Protein AF-A0A7S1P300-F1 (afdb_monomer_lite)

Secondary structure (DSSP, 8-state):
-----------------BTTB-------S-SS-HHHHHHTT---S-----------HHHHHHHHHHHHHHHHT-HHHHHHHHHHS-HHHHHHHHHHHTT--SSHHHHHHHHHHHH----THHHHHHHHHHHHHHHHTGGGHHHHGGGGGGS-HHHHHHHHHHHHHHHHTS-TTSHHHHHHHHHHHHHHHHHHHHHHHHHHHHHHHHHHHHHHHHHHHHT-----------------------

Structure (mmCIF, N/CA/C/O backbone):
data_AF-A0A7S1P300-F1
#
_entry.id   AF-A0A7S1P300-F1
#
loop_
_atom_site.group_PDB
_atom_site.id
_atom_site.type_symbol
_atom_site.label_atom_id
_atom_site.label_alt_id
_atom_site.label_comp_id
_atom_site.label_asym_id
_atom_site.label_entity_id
_atom_site.label_seq_id
_atom_site.pdbx_PDB_ins_code
_atom_site.Cartn_x
_atom_site.Cartn_y
_atom_site.Cartn_z
_atom_site.occupancy
_atom_site.B_iso_or_equiv
_atom_site.auth_seq_id
_atom_site.auth_comp_id
_atom_site.auth_asym_id
_atom_site.auth_atom_id
_atom_site.pdbx_PDB_model_num
ATOM 1 N N . MET A 1 1 ? 47.968 4.423 -39.869 1.00 36.69 1 MET A N 1
ATOM 2 C CA . MET A 1 1 ? 47.463 3.353 -38.988 1.00 36.69 1 MET A CA 1
ATOM 3 C C . MET A 1 1 ? 46.150 3.850 -38.415 1.00 36.69 1 MET A C 1
ATOM 5 O O . MET A 1 1 ? 46.175 4.729 -37.569 1.00 36.69 1 MET A O 1
ATOM 9 N N . GLY A 1 2 ? 45.030 3.427 -39.000 1.00 36.78 2 GLY A N 1
ATOM 10 C CA . GLY A 1 2 ? 43.687 3.775 -38.539 1.00 36.78 2 GLY A CA 1
ATOM 11 C C . GLY A 1 2 ? 43.058 2.515 -37.972 1.00 36.78 2 GLY A C 1
ATOM 12 O O . GLY A 1 2 ? 42.772 1.595 -38.733 1.00 36.78 2 GLY A O 1
ATOM 13 N N . ASP A 1 3 ? 42.939 2.460 -36.651 1.00 37.53 3 ASP A N 1
ATOM 14 C CA . ASP A 1 3 ? 42.308 1.359 -35.934 1.00 37.53 3 ASP A CA 1
ATOM 15 C C . ASP A 1 3 ? 40.792 1.586 -35.973 1.00 37.53 3 ASP A C 1
ATOM 17 O O . ASP A 1 3 ? 40.237 2.430 -35.266 1.00 37.53 3 ASP A O 1
ATOM 21 N N . GLY A 1 4 ? 40.141 0.929 -36.932 1.00 38.69 4 GLY A N 1
ATOM 22 C CA . GLY A 1 4 ? 38.696 0.945 -37.093 1.00 38.69 4 GLY A CA 1
ATOM 23 C C . GLY A 1 4 ? 38.069 0.087 -36.008 1.00 38.69 4 GLY A C 1
ATOM 24 O O . GLY A 1 4 ? 37.940 -1.122 -36.179 1.00 38.69 4 GLY A O 1
ATOM 25 N N . GLY A 1 5 ? 37.681 0.720 -34.900 1.00 38.56 5 GLY A N 1
ATOM 26 C CA . GLY A 1 5 ? 36.902 0.093 -33.840 1.00 38.56 5 GLY A CA 1
ATOM 27 C C . GLY A 1 5 ? 35.615 -0.504 -34.405 1.00 38.56 5 GLY A C 1
ATOM 28 O O . GLY A 1 5 ? 34.641 0.209 -34.651 1.00 38.56 5 GLY A O 1
ATOM 29 N N . SER A 1 6 ? 35.633 -1.819 -34.618 1.00 41.56 6 SER A N 1
ATOM 30 C CA . SER A 1 6 ? 34.467 -2.638 -34.926 1.00 41.56 6 SER A CA 1
ATOM 31 C C . SER A 1 6 ? 33.463 -2.493 -33.787 1.00 41.56 6 SER A C 1
ATOM 33 O O . SER A 1 6 ? 33.574 -3.133 -32.742 1.00 41.56 6 SER A O 1
ATOM 35 N N . THR A 1 7 ? 32.485 -1.616 -33.983 1.00 46.19 7 THR A N 1
ATOM 36 C CA . THR A 1 7 ? 31.287 -1.534 -33.156 1.00 46.19 7 THR A CA 1
ATOM 37 C C . THR A 1 7 ? 30.487 -2.801 -33.429 1.00 46.19 7 THR A C 1
ATOM 39 O O . THR A 1 7 ? 29.740 -2.880 -34.400 1.00 46.19 7 THR A O 1
ATOM 42 N N . SER A 1 8 ? 30.703 -3.829 -32.602 1.00 48.16 8 SER A N 1
ATOM 43 C CA . SER A 1 8 ? 29.923 -5.067 -32.640 1.00 48.16 8 SER A CA 1
ATOM 44 C C . SER A 1 8 ? 28.440 -4.715 -32.630 1.00 48.16 8 SER A C 1
ATOM 46 O O . SER A 1 8 ? 28.010 -3.916 -31.787 1.00 48.16 8 SER A O 1
ATOM 48 N N . ALA A 1 9 ? 27.666 -5.296 -33.542 1.00 46.88 9 ALA A N 1
ATOM 49 C CA . ALA A 1 9 ? 26.233 -5.069 -33.620 1.00 46.88 9 ALA A CA 1
ATOM 50 C C . ALA A 1 9 ? 25.579 -5.437 -32.276 1.00 46.88 9 ALA A C 1
ATOM 52 O O . ALA A 1 9 ? 25.459 -6.607 -31.916 1.00 46.88 9 ALA A O 1
ATOM 53 N N . SER A 1 10 ? 25.185 -4.421 -31.510 1.00 42.97 10 SER A N 1
ATOM 54 C CA . SER A 1 10 ? 24.501 -4.582 -30.231 1.00 42.97 10 SER A CA 1
ATOM 55 C C . SER A 1 10 ? 23.030 -4.266 -30.426 1.00 42.97 10 SER A C 1
ATOM 57 O O . SER A 1 10 ? 22.654 -3.166 -30.829 1.00 42.97 10 SER A O 1
ATOM 59 N N . VAL A 1 11 ? 22.187 -5.250 -30.145 1.00 45.06 11 VAL A N 1
ATOM 60 C CA . VAL A 1 11 ? 20.746 -5.055 -30.083 1.00 45.06 11 VAL A CA 1
ATOM 61 C C . VAL A 1 11 ? 20.431 -4.452 -28.716 1.00 45.06 11 VAL A C 1
ATOM 63 O O . VAL A 1 11 ? 20.360 -5.164 -27.713 1.00 45.06 11 VAL A O 1
ATOM 66 N N . ALA A 1 12 ? 20.262 -3.129 -28.667 1.00 41.88 12 ALA A N 1
ATOM 67 C CA . ALA A 1 12 ? 19.680 -2.465 -27.507 1.00 41.88 12 ALA A CA 1
ATOM 68 C C . ALA A 1 12 ? 18.250 -2.995 -27.297 1.00 41.88 12 ALA A C 1
ATOM 70 O O . ALA A 1 12 ? 17.519 -3.205 -28.264 1.00 41.88 12 ALA A O 1
ATOM 71 N N . GLY A 1 13 ? 17.896 -3.277 -26.040 1.00 47.97 13 GLY A N 1
ATOM 72 C CA . GLY A 1 13 ? 16.711 -4.049 -25.662 1.00 47.97 13 GLY A CA 1
ATOM 73 C C . GLY A 1 13 ? 15.423 -3.654 -26.391 1.00 47.97 13 GLY A C 1
ATOM 74 O O . GLY A 1 13 ? 15.130 -2.480 -26.600 1.00 47.97 13 GLY A O 1
ATOM 75 N N . PHE A 1 14 ? 14.625 -4.657 -26.755 1.00 43.25 14 PHE A N 1
ATOM 76 C CA . PHE A 1 14 ? 13.304 -4.438 -27.331 1.00 43.25 14 PHE A CA 1
ATOM 77 C C . PHE A 1 14 ? 12.249 -4.350 -26.230 1.00 43.25 14 PHE A C 1
ATOM 79 O O . PHE A 1 14 ? 12.185 -5.205 -25.345 1.00 43.25 14 PHE A O 1
ATOM 86 N N . HIS A 1 15 ? 11.376 -3.351 -26.325 1.00 39.81 15 HIS A N 1
ATOM 87 C CA . HIS A 1 15 ? 10.204 -3.219 -25.469 1.00 39.81 15 HIS A CA 1
ATOM 88 C C . HIS A 1 15 ? 8.948 -3.503 -26.290 1.00 39.81 15 HIS A C 1
ATOM 90 O O . HIS A 1 15 ? 8.752 -2.932 -27.361 1.00 39.81 15 HIS A O 1
ATOM 96 N N . VAL A 1 16 ? 8.084 -4.384 -25.788 1.00 39.91 16 VAL A N 1
ATOM 97 C CA . VAL A 1 16 ? 6.737 -4.567 -26.334 1.00 39.91 16 VAL A CA 1
ATOM 98 C C . VAL A 1 16 ? 5.805 -3.684 -25.517 1.00 39.91 16 VAL A C 1
ATOM 100 O O . VAL A 1 16 ? 5.636 -3.902 -24.320 1.00 39.91 16 VAL A O 1
ATOM 103 N N . VAL A 1 17 ? 5.215 -2.674 -26.154 1.00 35.53 17 VAL A N 1
ATOM 104 C CA . VAL A 1 17 ? 4.192 -1.835 -25.521 1.00 35.53 17 VAL A CA 1
ATOM 105 C C . VAL A 1 17 ? 2.862 -2.569 -25.630 1.00 35.53 17 VAL A C 1
ATOM 107 O O . VAL A 1 17 ? 2.318 -2.718 -26.722 1.00 35.53 17 VAL A O 1
ATOM 110 N N . LEU A 1 18 ? 2.336 -3.038 -24.500 1.00 32.69 18 LEU A N 1
ATOM 111 C CA . LEU A 1 18 ? 0.999 -3.620 -24.420 1.00 32.69 18 LEU A CA 1
ATOM 112 C C . LEU A 1 18 ? 0.164 -2.789 -23.439 1.00 32.69 18 LEU A C 1
ATOM 114 O O . LEU A 1 18 ? 0.601 -2.534 -22.322 1.00 32.69 18 LEU A O 1
ATOM 118 N N . LEU A 1 19 ? -1.044 -2.384 -23.848 1.00 31.75 19 LEU A N 1
ATOM 119 C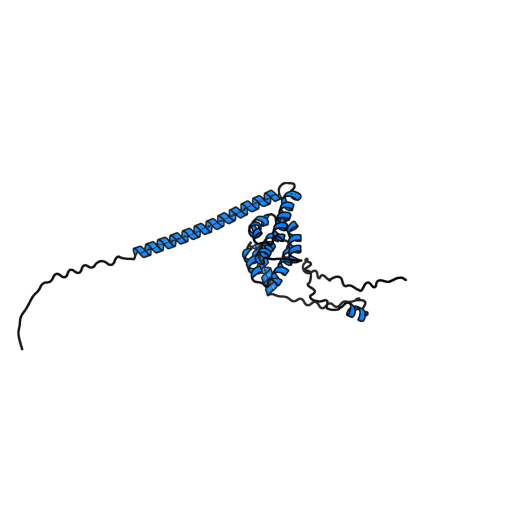 CA . LEU A 1 19 ? -2.021 -1.683 -22.995 1.00 31.75 19 LEU A CA 1
ATOM 120 C C . LEU A 1 19 ? -1.503 -0.374 -22.361 1.00 31.75 19 LEU A C 1
ATOM 122 O O . LEU A 1 19 ? -1.715 -0.120 -21.178 1.00 31.75 19 LEU A O 1
ATOM 126 N N . SER A 1 20 ? -0.834 0.468 -23.155 1.00 32.97 20 SER A N 1
ATOM 127 C CA . SER A 1 20 ? -0.395 1.821 -22.757 1.00 32.97 20 SER A CA 1
ATOM 128 C C . SER A 1 20 ? 0.612 1.888 -21.597 1.00 32.97 20 SER A C 1
ATOM 130 O O . SER A 1 20 ? 0.908 2.978 -21.111 1.00 32.97 20 SER A O 1
ATOM 132 N N . GLY A 1 21 ? 1.169 0.750 -21.173 1.00 37.69 21 GLY A N 1
ATOM 133 C CA . GLY A 1 21 ? 2.256 0.660 -20.204 1.00 37.69 21 GLY A CA 1
ATOM 134 C C . GLY A 1 21 ? 3.452 -0.067 -20.808 1.00 37.69 21 GLY A C 1
ATOM 135 O O . GLY A 1 21 ? 3.314 -1.145 -21.386 1.00 37.69 21 GLY A O 1
ATOM 136 N N . ALA A 1 22 ? 4.645 0.510 -20.666 1.00 40.50 22 ALA A N 1
ATOM 137 C CA . ALA A 1 22 ? 5.887 -0.192 -20.953 1.00 40.50 22 ALA A CA 1
ATOM 138 C C . ALA A 1 22 ? 6.179 -1.161 -19.797 1.00 40.50 22 ALA A C 1
ATOM 140 O O . ALA A 1 22 ? 6.991 -0.881 -18.920 1.00 40.50 22 ALA A O 1
ATOM 141 N N . LEU A 1 23 ? 5.497 -2.307 -19.766 1.00 44.28 23 LEU A N 1
ATOM 142 C CA . LEU A 1 23 ? 5.977 -3.426 -18.964 1.00 44.28 23 LEU A CA 1
ATOM 143 C C . LEU A 1 23 ? 7.258 -3.909 -19.636 1.00 44.28 23 LEU A C 1
ATOM 145 O O . LEU A 1 23 ? 7.212 -4.489 -20.720 1.00 44.28 23 LEU A O 1
ATOM 149 N N . GLY A 1 24 ? 8.404 -3.615 -19.017 1.00 44.16 24 GLY A N 1
ATOM 150 C CA . GLY A 1 24 ? 9.683 -4.179 -19.419 1.00 44.16 24 GLY A CA 1
ATOM 151 C C . GLY A 1 24 ? 9.527 -5.690 -19.494 1.00 44.16 24 GLY A C 1
ATOM 152 O O . GLY A 1 24 ? 9.420 -6.364 -18.471 1.00 44.16 24 GLY A O 1
ATOM 153 N N . GLY A 1 25 ? 9.432 -6.224 -20.711 1.00 41.12 25 GLY A N 1
ATOM 154 C CA . GLY A 1 25 ? 9.438 -7.657 -20.906 1.00 41.12 25 GLY A CA 1
ATOM 155 C C . GLY A 1 25 ? 10.747 -8.164 -20.325 1.00 41.12 25 GLY A C 1
ATOM 156 O O . GLY A 1 25 ? 11.815 -7.783 -20.799 1.00 41.12 25 GLY A O 1
ATOM 157 N N . HIS A 1 26 ? 10.682 -9.006 -19.295 1.00 43.81 26 HIS A N 1
ATOM 158 C CA . HIS A 1 26 ? 11.821 -9.844 -18.962 1.00 43.81 26 HIS A CA 1
ATOM 159 C C . HIS A 1 26 ? 12.041 -10.758 -20.168 1.00 43.81 26 HIS A C 1
ATOM 161 O O . HIS A 1 26 ? 11.403 -11.801 -20.311 1.00 43.81 26 HIS A O 1
ATOM 167 N N . ILE A 1 27 ? 12.916 -10.334 -21.080 1.00 44.69 27 ILE A N 1
ATOM 168 C CA . ILE A 1 27 ? 13.487 -11.206 -22.095 1.00 44.69 27 ILE A CA 1
ATOM 169 C C . ILE A 1 27 ? 14.325 -12.208 -21.304 1.00 44.69 27 ILE A C 1
ATOM 171 O O . ILE A 1 27 ? 15.465 -11.939 -20.940 1.00 44.69 27 ILE A O 1
ATOM 175 N N . CYS A 1 28 ? 13.732 -13.352 -20.963 1.00 40.00 28 CYS A N 1
ATOM 176 C CA . CYS A 1 28 ? 14.389 -14.351 -20.119 1.00 40.00 28 CYS A CA 1
ATOM 177 C C . CYS A 1 28 ? 15.586 -15.036 -20.793 1.00 40.00 28 CYS A C 1
ATOM 179 O O . CYS A 1 28 ? 16.222 -15.865 -20.152 1.00 40.00 28 CYS A O 1
ATOM 181 N N . LYS A 1 29 ? 15.903 -14.713 -22.051 1.00 49.75 29 LYS A N 1
ATOM 182 C CA . LYS A 1 29 ? 17.188 -14.983 -22.710 1.00 49.75 29 LYS A CA 1
ATOM 183 C C . LYS A 1 29 ? 17.168 -14.390 -24.121 1.00 49.75 29 LYS A C 1
ATOM 185 O O . LYS A 1 29 ? 16.139 -14.516 -24.787 1.00 49.75 29 LYS A O 1
ATOM 190 N N . PRO A 1 30 ? 18.266 -13.789 -24.607 1.00 54.28 30 PRO A N 1
ATOM 191 C CA . PRO A 1 30 ? 18.411 -13.538 -26.034 1.00 54.28 30 PRO A CA 1
ATOM 192 C C . PRO A 1 30 ? 18.345 -14.882 -26.768 1.00 54.28 30 PRO A C 1
ATOM 194 O O . PRO A 1 30 ? 19.119 -15.795 -26.483 1.00 54.28 30 PRO A O 1
ATOM 197 N N . SER A 1 31 ? 17.382 -15.024 -27.678 1.00 58.00 31 SER A N 1
ATOM 198 C CA . SER A 1 31 ? 17.166 -16.264 -28.433 1.00 58.00 31 SER A CA 1
ATOM 199 C C . SER A 1 31 ? 18.294 -16.554 -29.431 1.00 58.00 31 SER A C 1
ATOM 201 O O . SER A 1 31 ? 18.411 -17.681 -29.901 1.00 58.00 31 SER A O 1
ATOM 203 N N . ILE A 1 32 ? 19.100 -15.541 -29.767 1.00 60.25 32 ILE A N 1
ATOM 204 C CA . ILE A 1 32 ? 20.213 -15.586 -30.722 1.00 60.25 32 ILE A CA 1
ATOM 205 C C . ILE A 1 32 ? 21.368 -14.751 -30.149 1.00 60.25 32 ILE A C 1
ATOM 207 O O . ILE A 1 32 ? 21.147 -13.636 -29.674 1.00 60.25 32 ILE A O 1
ATOM 211 N N . SER A 1 33 ? 22.588 -15.295 -30.161 1.00 67.12 33 SER A N 1
ATOM 212 C CA . SER A 1 33 ? 23.805 -14.569 -29.773 1.00 67.12 33 SER A CA 1
ATOM 213 C C . SER A 1 33 ? 24.281 -13.655 -30.907 1.00 67.12 33 SER A C 1
ATOM 215 O O . SER A 1 33 ? 24.019 -13.930 -32.075 1.00 67.12 33 SER A O 1
ATOM 217 N N . ALA A 1 34 ? 25.018 -12.587 -30.579 1.00 65.06 34 ALA A N 1
ATOM 218 C CA . ALA A 1 34 ? 25.599 -11.691 -31.587 1.00 65.06 34 ALA A CA 1
ATOM 219 C C . ALA A 1 34 ? 26.483 -12.452 -32.596 1.00 65.06 34 ALA A C 1
ATOM 221 O O . ALA A 1 34 ? 26.365 -12.230 -33.795 1.00 65.06 34 ALA A O 1
ATOM 222 N N . ALA A 1 35 ? 27.260 -13.434 -32.122 1.00 68.56 35 ALA A N 1
ATOM 223 C CA . ALA A 1 35 ? 28.084 -14.296 -32.970 1.00 68.56 35 ALA A CA 1
ATOM 224 C C . ALA A 1 35 ? 27.253 -15.122 -33.969 1.00 68.56 35 ALA A C 1
ATOM 226 O O . ALA A 1 35 ? 27.593 -15.179 -35.143 1.00 68.56 35 ALA A O 1
ATOM 227 N N . ALA A 1 36 ? 26.123 -15.696 -33.537 1.00 68.88 36 ALA A N 1
ATOM 228 C CA . ALA A 1 36 ? 25.229 -16.438 -34.430 1.00 68.88 36 ALA A CA 1
ATOM 229 C C . ALA A 1 36 ? 24.527 -15.529 -35.458 1.00 68.88 36 ALA A C 1
ATOM 231 O O . ALA A 1 36 ? 24.114 -15.992 -36.519 1.00 68.88 36 ALA A O 1
ATOM 232 N N . LEU A 1 37 ? 24.382 -14.236 -35.149 1.00 66.19 37 LEU A N 1
ATOM 233 C CA . LEU A 1 37 ? 23.831 -13.234 -36.059 1.00 66.19 37 LEU A CA 1
ATOM 234 C C . LEU A 1 37 ? 24.866 -12.792 -37.111 1.00 66.19 37 LEU A C 1
ATOM 236 O O . LEU A 1 37 ? 24.523 -12.648 -38.284 1.00 66.19 37 LEU A O 1
ATOM 240 N N . GLU A 1 38 ? 26.122 -12.607 -36.694 1.00 70.00 38 GLU A N 1
ATOM 241 C CA . GLU A 1 38 ? 27.251 -12.271 -37.571 1.00 70.00 38 GLU A CA 1
ATOM 242 C C . GLU A 1 38 ? 27.587 -13.421 -38.528 1.00 70.00 38 GLU A C 1
ATOM 244 O O . GLU A 1 38 ? 27.738 -13.202 -39.729 1.00 70.00 38 GLU A O 1
ATOM 249 N N . GLU A 1 39 ? 27.613 -14.657 -38.025 1.00 71.44 39 GLU A N 1
ATOM 250 C CA . GLU A 1 39 ? 27.899 -15.864 -38.811 1.00 71.44 39 GLU A CA 1
ATOM 251 C C . GLU A 1 39 ? 26.809 -16.149 -39.863 1.00 71.44 39 GLU A C 1
ATOM 253 O O . GLU A 1 39 ? 27.087 -16.697 -40.929 1.00 71.44 39 GLU A O 1
ATOM 258 N N . ALA A 1 40 ? 25.572 -15.699 -39.618 1.00 68.25 40 ALA A N 1
ATOM 259 C CA . ALA A 1 40 ? 24.466 -15.809 -40.567 1.00 68.25 40 ALA A CA 1
ATOM 260 C C . ALA A 1 40 ? 24.521 -14.783 -41.719 1.00 68.25 40 ALA A C 1
ATOM 262 O O . ALA A 1 40 ? 23.702 -14.868 -42.636 1.00 68.25 40 ALA A O 1
ATOM 263 N N . GLY A 1 41 ? 25.432 -13.796 -41.680 1.00 62.69 41 GLY A N 1
ATOM 264 C CA . GLY A 1 41 ? 25.589 -12.773 -42.726 1.00 62.69 41 GLY A CA 1
ATOM 265 C C . GLY A 1 41 ? 24.320 -11.957 -43.016 1.00 62.69 41 GLY A C 1
ATOM 266 O O . GLY A 1 41 ? 24.197 -11.328 -44.070 1.00 62.69 41 GLY A O 1
ATOM 267 N N . ALA A 1 42 ? 23.337 -11.998 -42.115 1.00 58.47 42 ALA A N 1
ATOM 268 C CA . ALA A 1 42 ? 21.996 -11.514 -42.381 1.00 58.47 42 ALA A CA 1
ATOM 269 C C . ALA A 1 42 ? 21.886 -10.024 -42.035 1.00 58.47 42 ALA A C 1
ATOM 271 O O . ALA A 1 42 ? 21.775 -9.648 -40.869 1.00 58.47 42 ALA A O 1
ATOM 272 N N . CYS A 1 43 ? 21.808 -9.155 -43.048 1.00 58.25 43 CYS A N 1
ATOM 273 C CA . CYS A 1 43 ? 21.104 -7.887 -42.862 1.00 58.25 43 CYS A CA 1
ATOM 274 C C . CYS A 1 43 ? 19.664 -8.234 -42.459 1.00 58.25 43 CYS A C 1
ATOM 276 O O . CYS A 1 43 ? 18.925 -8.772 -43.284 1.00 58.25 43 CYS A O 1
ATOM 278 N N . LEU A 1 44 ? 19.271 -7.952 -41.210 1.00 59.81 44 LEU A N 1
ATOM 279 C CA . LEU A 1 44 ? 17.918 -8.160 -40.672 1.00 59.81 44 LEU A CA 1
ATOM 280 C C . LEU A 1 44 ? 16.892 -7.275 -41.415 1.00 59.81 44 LEU A C 1
ATOM 282 O O . LEU A 1 44 ? 16.371 -6.314 -40.862 1.00 59.81 44 LEU A O 1
ATOM 286 N N . LYS A 1 45 ? 16.616 -7.554 -42.694 1.00 58.25 45 LYS A N 1
ATOM 287 C CA . LYS A 1 45 ? 15.566 -6.872 -43.465 1.00 58.25 45 LYS A CA 1
ATOM 288 C C . LYS A 1 45 ? 14.173 -7.368 -43.077 1.00 58.25 45 LYS A C 1
ATOM 290 O O . LYS A 1 45 ? 13.223 -6.604 -43.179 1.00 58.25 45 LYS A O 1
ATOM 295 N N . GLU A 1 46 ? 14.061 -8.598 -42.573 1.00 52.06 46 GLU A N 1
ATOM 296 C CA . GLU A 1 46 ? 12.822 -9.147 -42.018 1.00 52.06 46 GLU A CA 1
ATOM 297 C C . GLU A 1 46 ? 13.110 -10.018 -40.792 1.00 52.06 46 GLU A C 1
ATOM 299 O O . GLU A 1 46 ? 13.762 -11.057 -40.882 1.00 52.06 46 GLU A O 1
ATOM 304 N N . VAL A 1 47 ? 12.583 -9.612 -39.635 1.00 60.72 47 VAL A N 1
ATOM 305 C CA . VAL A 1 47 ? 12.615 -10.409 -38.403 1.00 60.72 47 VAL A CA 1
ATOM 306 C C . VAL A 1 47 ? 11.241 -11.035 -38.202 1.00 60.72 47 VAL A C 1
ATOM 308 O O . VAL A 1 47 ? 10.290 -10.361 -37.811 1.00 60.72 47 VAL A O 1
ATOM 311 N N . LYS A 1 48 ? 11.117 -12.341 -38.455 1.00 55.28 48 LYS A N 1
ATOM 312 C CA . LYS A 1 48 ? 9.900 -13.094 -38.116 1.00 55.28 48 LYS A CA 1
ATOM 313 C C . LYS A 1 48 ? 9.937 -13.463 -36.636 1.00 55.28 48 LYS A C 1
ATOM 315 O O . LYS A 1 48 ? 10.521 -14.473 -36.251 1.00 55.28 48 LYS A O 1
ATOM 320 N N . MET A 1 49 ? 9.317 -12.635 -35.800 1.00 60.38 49 MET A N 1
ATOM 321 C CA . MET A 1 49 ? 9.187 -12.909 -34.370 1.00 60.38 49 MET A CA 1
ATOM 322 C C . MET A 1 49 ? 7.969 -13.799 -34.104 1.00 60.38 49 MET A C 1
ATOM 324 O O . MET A 1 49 ? 6.833 -13.421 -34.386 1.00 60.38 49 MET A O 1
ATOM 328 N N . LYS A 1 50 ? 8.192 -14.986 -33.528 1.00 56.84 50 LYS A N 1
ATOM 329 C CA . LYS A 1 50 ? 7.111 -15.824 -32.996 1.00 56.84 50 LYS A CA 1
ATOM 330 C C . LYS A 1 50 ? 6.832 -15.421 -31.550 1.00 56.84 50 LYS A C 1
ATOM 332 O O . LYS A 1 50 ? 7.516 -15.867 -30.632 1.00 56.84 50 LYS A O 1
ATOM 337 N N . THR A 1 51 ? 5.814 -14.596 -31.346 1.00 55.09 51 THR A N 1
ATOM 338 C CA . THR A 1 51 ? 5.350 -14.219 -30.005 1.00 55.09 51 THR A CA 1
ATOM 339 C C . THR A 1 51 ? 4.381 -15.271 -29.484 1.00 55.09 51 THR A C 1
ATOM 341 O O . THR A 1 51 ? 3.375 -15.558 -30.126 1.00 55.09 51 THR A O 1
ATOM 344 N N . THR A 1 52 ? 4.661 -15.837 -28.310 1.00 58.47 52 THR A N 1
ATOM 345 C CA . THR A 1 52 ? 3.691 -16.677 -27.594 1.00 58.47 52 THR A CA 1
ATOM 346 C C . THR A 1 52 ? 3.157 -15.881 -26.415 1.00 58.47 52 THR A C 1
ATOM 348 O O . THR A 1 52 ? 3.912 -15.535 -25.509 1.00 58.47 52 THR A O 1
ATOM 351 N N . ILE A 1 53 ? 1.864 -15.565 -26.440 1.00 61.47 53 ILE A N 1
ATOM 352 C CA . ILE A 1 53 ? 1.188 -14.917 -25.317 1.00 61.47 53 ILE A CA 1
ATOM 353 C C . ILE A 1 53 ? 0.718 -16.025 -24.379 1.00 61.47 53 ILE A C 1
ATOM 355 O O . ILE A 1 53 ? -0.211 -16.765 -24.692 1.00 61.47 53 ILE A O 1
ATOM 359 N N . CYS A 1 54 ? 1.381 -16.157 -23.235 1.00 62.19 54 CYS A N 1
ATOM 360 C CA . CYS A 1 54 ? 0.955 -17.078 -22.190 1.00 62.19 54 CYS A CA 1
ATOM 361 C C . CYS A 1 54 ? 0.014 -16.350 -21.227 1.00 62.19 54 CYS A C 1
ATOM 363 O O . CYS A 1 54 ? 0.437 -15.440 -20.511 1.00 62.19 54 CYS A O 1
ATOM 365 N N . THR A 1 55 ? -1.249 -16.771 -21.176 1.00 71.12 55 THR A N 1
ATOM 366 C CA . THR A 1 55 ? -2.200 -16.292 -20.167 1.00 71.12 55 THR A CA 1
ATOM 367 C C . THR A 1 55 ? -2.080 -17.145 -18.913 1.00 71.12 55 THR A C 1
ATOM 369 O O . THR A 1 55 ? -2.236 -18.362 -18.959 1.00 71.12 55 THR A O 1
ATOM 372 N N . PHE A 1 56 ? -1.834 -16.504 -17.773 1.00 79.00 56 PHE A N 1
ATOM 373 C CA . PHE A 1 56 ? -1.812 -17.166 -16.471 1.00 79.00 56 PHE A CA 1
ATOM 374 C C . PHE A 1 56 ? -3.058 -16.739 -15.685 1.00 79.00 56 PHE A C 1
ATOM 376 O O . PHE A 1 56 ? -3.000 -15.722 -14.988 1.00 79.00 56 PHE A O 1
ATOM 383 N N . PRO A 1 57 ? -4.186 -17.467 -15.787 1.00 80.94 57 PRO A N 1
ATOM 384 C CA . PRO A 1 57 ? -5.470 -17.021 -15.239 1.00 80.94 57 PRO A CA 1
ATOM 385 C C . PRO A 1 57 ? -5.402 -16.745 -13.733 1.00 80.94 57 PRO A C 1
ATOM 387 O O . PRO A 1 57 ? -5.926 -15.737 -13.273 1.00 80.94 57 PRO A O 1
ATOM 390 N N . MET A 1 58 ? -4.646 -17.550 -12.980 1.00 85.31 58 MET A N 1
ATOM 391 C CA . MET A 1 58 ? -4.446 -17.323 -11.544 1.00 85.31 58 MET A CA 1
ATOM 392 C C . MET A 1 58 ? -3.692 -16.024 -11.235 1.00 85.31 58 MET A C 1
ATOM 394 O O . MET A 1 58 ? -3.985 -15.377 -10.237 1.00 85.31 58 MET A O 1
ATOM 398 N N . ARG A 1 59 ? -2.753 -15.594 -12.091 1.00 81.62 59 ARG A N 1
ATOM 399 C CA . ARG A 1 59 ? -2.066 -14.302 -11.914 1.00 81.62 59 ARG A CA 1
ATOM 400 C C . ARG A 1 59 ? -3.002 -13.139 -12.209 1.00 81.62 59 ARG A C 1
ATOM 402 O O . ARG A 1 59 ? -2.989 -12.158 -11.478 1.00 81.62 59 ARG A O 1
ATOM 409 N N . ALA A 1 60 ? -3.818 -13.259 -13.257 1.00 83.06 60 ALA A N 1
ATOM 410 C CA . ALA A 1 60 ? -4.819 -12.250 -13.584 1.00 83.06 60 ALA A CA 1
ATOM 411 C C . ALA A 1 60 ? -5.839 -12.097 -12.447 1.00 83.06 60 ALA A C 1
ATOM 413 O O . ALA A 1 60 ? -6.130 -10.976 -12.041 1.00 83.06 60 ALA A O 1
ATOM 414 N N . LEU A 1 61 ? -6.306 -13.215 -11.880 1.00 87.19 61 LEU A N 1
ATOM 415 C CA . LEU A 1 61 ? -7.201 -13.212 -10.727 1.00 87.19 61 LEU A CA 1
ATOM 416 C C . LEU A 1 61 ? -6.544 -12.581 -9.493 1.00 87.19 61 LEU A C 1
ATOM 418 O O . LEU A 1 61 ? -7.160 -11.752 -8.839 1.00 87.19 61 LEU A O 1
ATOM 422 N N . ALA A 1 62 ? -5.283 -12.909 -9.208 1.00 88.56 62 ALA A N 1
ATOM 423 C CA . ALA A 1 62 ? -4.548 -12.348 -8.076 1.00 88.56 62 ALA A CA 1
ATOM 424 C C . ALA A 1 62 ? -4.327 -10.825 -8.206 1.00 88.56 62 ALA A C 1
ATOM 426 O O . ALA A 1 62 ? -4.483 -10.084 -7.241 1.00 88.56 62 ALA A O 1
ATOM 427 N N . LEU A 1 63 ? -4.020 -10.334 -9.411 1.00 88.75 63 LEU A N 1
ATOM 428 C CA . LEU A 1 63 ? -3.920 -8.894 -9.682 1.00 88.75 63 LEU A CA 1
ATOM 429 C C . LEU A 1 63 ? -5.286 -8.198 -9.623 1.00 88.75 63 LEU A C 1
ATOM 431 O O . LEU A 1 63 ? -5.379 -7.060 -9.167 1.00 88.75 63 LEU A O 1
ATOM 435 N N . HIS A 1 64 ? -6.349 -8.871 -10.070 1.00 88.00 64 HIS A N 1
ATOM 436 C CA . HIS A 1 64 ? -7.710 -8.367 -9.931 1.00 88.00 64 HIS A CA 1
ATOM 437 C C . HIS A 1 64 ? -8.120 -8.266 -8.458 1.00 88.00 64 HIS A C 1
ATOM 439 O O . HIS A 1 64 ? -8.655 -7.238 -8.059 1.00 88.00 64 HIS A O 1
ATOM 445 N N . TYR A 1 65 ? -7.790 -9.274 -7.647 1.00 91.38 65 TYR A N 1
ATOM 446 C CA . TYR A 1 65 ? -7.985 -9.250 -6.200 1.00 91.38 65 TYR A CA 1
ATOM 447 C C . TYR A 1 65 ? -7.251 -8.071 -5.554 1.00 91.38 65 TYR A C 1
ATOM 449 O O . TYR A 1 65 ? -7.882 -7.283 -4.864 1.00 91.38 65 TYR A O 1
ATOM 457 N N . LEU A 1 66 ? -5.968 -7.853 -5.874 1.00 90.94 66 LEU A N 1
ATOM 458 C CA . LEU A 1 66 ? -5.234 -6.678 -5.382 1.00 90.94 66 LEU A CA 1
ATOM 459 C C . LEU A 1 66 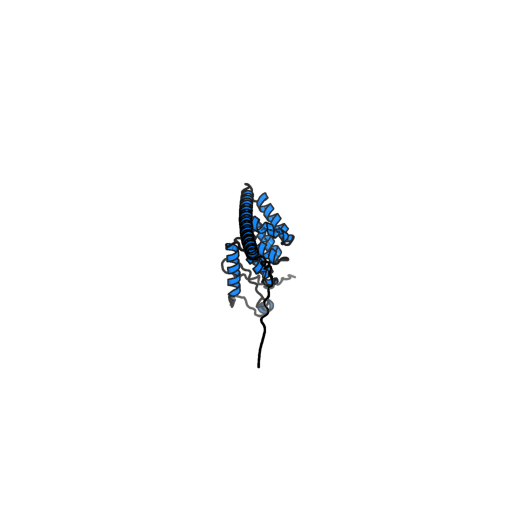? -5.909 -5.361 -5.759 1.00 90.94 66 LEU A C 1
ATOM 461 O O . LEU A 1 66 ? -6.001 -4.455 -4.937 1.00 90.94 66 LEU A O 1
ATOM 465 N N . ARG A 1 67 ? -6.403 -5.251 -6.994 1.00 89.56 67 ARG A N 1
ATOM 466 C CA . ARG A 1 67 ? -7.144 -4.068 -7.435 1.00 89.56 67 ARG A CA 1
ATOM 467 C C . ARG A 1 67 ? -8.428 -3.864 -6.623 1.00 89.56 67 ARG A C 1
ATOM 469 O O . ARG A 1 67 ? -8.741 -2.717 -6.318 1.00 89.56 67 ARG A O 1
ATOM 476 N N . MET A 1 68 ? -9.157 -4.934 -6.309 1.00 91.81 68 MET A N 1
ATOM 477 C CA . MET A 1 68 ? -10.348 -4.868 -5.457 1.00 91.81 68 MET A CA 1
ATOM 478 C C . MET A 1 68 ? -9.978 -4.434 -4.038 1.00 91.81 68 MET A C 1
ATOM 480 O O . MET A 1 68 ? -10.555 -3.471 -3.549 1.00 91.81 68 MET A O 1
ATOM 484 N N . CYS A 1 69 ? -8.940 -5.028 -3.440 1.00 92.25 69 CYS A N 1
ATOM 485 C CA . CYS A 1 69 ? -8.469 -4.645 -2.110 1.00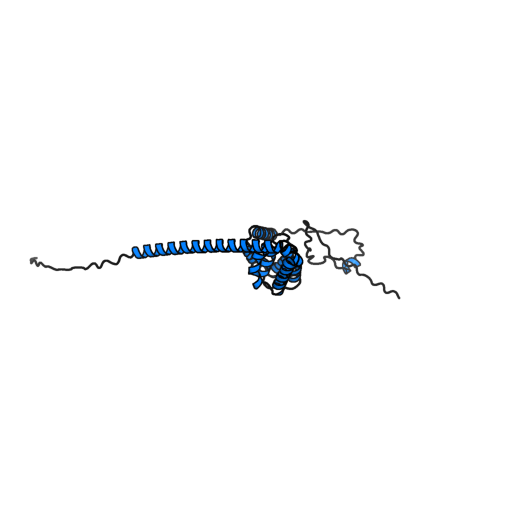 92.25 69 CYS A CA 1
ATOM 486 C C . CYS A 1 69 ? -8.104 -3.159 -2.027 1.00 92.25 69 CYS A C 1
ATOM 488 O O . CYS A 1 69 ? -8.479 -2.479 -1.081 1.00 92.25 69 CYS A O 1
ATOM 490 N N . VAL A 1 70 ? -7.418 -2.630 -3.044 1.00 89.00 70 VAL A N 1
ATOM 491 C CA . VAL A 1 70 ? -7.087 -1.201 -3.122 1.00 89.00 70 VAL A CA 1
ATOM 492 C C . VAL A 1 70 ? -8.341 -0.331 -3.233 1.00 89.00 70 VAL A C 1
ATOM 494 O O . VAL A 1 70 ? -8.410 0.712 -2.593 1.00 89.00 70 VAL A O 1
ATOM 497 N N . ALA A 1 71 ? -9.322 -0.738 -4.043 1.00 87.56 71 ALA A N 1
ATOM 498 C CA . ALA A 1 71 ? -10.564 0.013 -4.218 1.00 87.56 71 ALA A CA 1
ATOM 499 C C . ALA A 1 71 ? -11.440 0.017 -2.953 1.00 87.56 71 ALA A C 1
ATOM 501 O O . ALA A 1 71 ? -12.161 0.982 -2.718 1.00 87.56 71 ALA A O 1
ATOM 502 N N . GLU A 1 72 ? -11.369 -1.050 -2.157 1.00 89.81 72 GLU A N 1
ATOM 503 C CA . GLU A 1 72 ? -12.140 -1.231 -0.922 1.00 89.81 72 GLU A CA 1
ATOM 504 C C . GLU A 1 72 ? -11.391 -0.752 0.335 1.00 89.81 72 GLU A C 1
ATOM 506 O O . GLU A 1 72 ? -11.981 -0.694 1.409 1.00 89.81 72 GLU A O 1
ATOM 511 N N . GLY A 1 73 ? -10.111 -0.371 0.222 1.00 88.31 73 GLY A N 1
ATOM 512 C CA . GLY A 1 73 ? -9.280 0.012 1.372 1.00 88.31 73 GLY A CA 1
ATOM 513 C C . GLY A 1 73 ? -8.848 -1.172 2.252 1.00 88.31 73 GLY A C 1
ATOM 514 O O . GLY A 1 73 ? -8.413 -0.985 3.385 1.00 88.31 73 GLY A O 1
ATOM 515 N N . CYS A 1 74 ? -8.945 -2.393 1.732 1.00 91.81 74 CYS A N 1
ATOM 516 C CA . CYS A 1 74 ? -8.565 -3.651 2.375 1.00 91.81 74 CYS A CA 1
ATOM 517 C C . CYS A 1 74 ? -7.041 -3.861 2.309 1.00 91.81 74 CYS A C 1
ATOM 519 O O . CYS A 1 74 ? -6.521 -4.711 1.579 1.00 91.81 74 CYS A O 1
ATOM 521 N N . TYR A 1 75 ? -6.284 -3.011 3.005 1.00 92.06 75 TYR A N 1
ATOM 522 C CA . TYR A 1 75 ? -4.822 -3.012 2.917 1.00 92.06 75 TYR A CA 1
ATOM 523 C C . TYR A 1 75 ? -4.147 -4.153 3.698 1.00 92.06 75 TYR A C 1
ATOM 525 O O . TYR A 1 75 ? -3.013 -4.533 3.384 1.00 92.06 75 TYR A O 1
ATOM 533 N N . GLU A 1 76 ? -4.821 -4.748 4.682 1.00 92.75 76 GLU A N 1
ATOM 534 C CA . GLU A 1 76 ? -4.283 -5.910 5.403 1.00 92.75 76 GLU A CA 1
ATOM 535 C C . GLU A 1 76 ? -4.256 -7.154 4.505 1.00 92.75 76 GLU A C 1
ATOM 537 O O . GLU A 1 76 ? -3.313 -7.945 4.537 1.00 92.75 76 GLU A O 1
ATOM 542 N N . GLU A 1 77 ? -5.230 -7.283 3.613 1.00 95.62 77 GLU A N 1
ATOM 543 C CA . GLU A 1 77 ? -5.324 -8.320 2.595 1.00 95.62 77 GLU A CA 1
ATOM 544 C C . GLU A 1 77 ? -4.182 -8.207 1.579 1.00 95.62 77 GLU A C 1
ATOM 546 O O . GLU A 1 77 ? -3.631 -9.223 1.148 1.00 95.62 77 GLU A O 1
ATOM 551 N N . ILE A 1 78 ? -3.769 -6.979 1.244 1.00 95.19 78 ILE A N 1
ATOM 552 C CA . ILE A 1 78 ? -2.583 -6.718 0.415 1.00 95.19 78 ILE A CA 1
ATOM 553 C C . ILE A 1 78 ? -1.330 -7.226 1.136 1.00 95.19 78 ILE A C 1
ATOM 555 O O . ILE A 1 78 ? -0.537 -7.969 0.550 1.00 95.19 78 ILE A O 1
ATOM 559 N N . SER A 1 79 ? -1.175 -6.891 2.420 1.00 96.00 79 SER A N 1
ATOM 560 C CA . SER A 1 79 ? -0.067 -7.370 3.255 1.00 96.00 79 SER A CA 1
ATOM 561 C C . SER A 1 79 ? -0.059 -8.899 3.379 1.00 96.00 79 SER A C 1
ATOM 563 O O . SER A 1 79 ? 0.985 -9.552 3.295 1.00 96.00 79 SER A O 1
ATOM 565 N N . MET A 1 80 ? -1.230 -9.511 3.557 1.00 96.25 80 MET A N 1
ATOM 566 C CA . MET A 1 80 ? -1.399 -10.961 3.612 1.00 96.25 80 MET A CA 1
ATOM 567 C C . MET A 1 80 ? -0.985 -11.616 2.295 1.00 96.25 80 MET A C 1
ATOM 569 O O . MET A 1 80 ? -0.206 -12.572 2.300 1.00 96.25 80 MET A O 1
ATOM 573 N N . MET A 1 81 ? -1.432 -11.069 1.165 1.00 95.75 81 MET A N 1
ATOM 574 C CA . MET A 1 81 ? -1.067 -11.579 -0.148 1.00 95.75 81 MET A CA 1
ATOM 575 C C . MET A 1 81 ? 0.443 -11.486 -0.388 1.00 95.75 81 MET A C 1
ATOM 577 O O . MET A 1 81 ? 1.045 -12.476 -0.811 1.00 95.75 81 MET A O 1
ATOM 581 N N . ALA A 1 82 ? 1.069 -10.355 -0.059 1.00 95.56 82 ALA A N 1
ATOM 582 C CA . ALA A 1 82 ? 2.511 -10.161 -0.189 1.00 95.56 82 ALA A CA 1
ATOM 583 C C . ALA A 1 82 ? 3.320 -11.194 0.623 1.00 95.56 82 ALA A C 1
ATOM 585 O O . ALA A 1 82 ? 4.319 -11.717 0.127 1.00 95.56 82 ALA A O 1
ATOM 586 N N . ARG A 1 83 ? 2.858 -11.544 1.835 1.00 95.88 83 ARG A N 1
ATOM 587 C CA . ARG A 1 83 ? 3.452 -12.599 2.684 1.00 95.88 83 ARG A CA 1
ATOM 588 C C . ARG A 1 83 ? 3.215 -14.015 2.154 1.00 95.88 83 ARG A C 1
ATOM 590 O O . ARG A 1 83 ? 4.035 -14.896 2.391 1.00 95.88 83 ARG A O 1
ATOM 597 N N . SER A 1 84 ? 2.095 -14.245 1.467 1.00 94.81 84 SER A N 1
ATOM 598 C CA . SER A 1 84 ? 1.671 -15.581 1.018 1.00 94.81 84 SER A CA 1
ATOM 599 C C . SER A 1 84 ? 2.410 -16.101 -0.220 1.00 94.81 84 SER A C 1
ATOM 601 O O . SER A 1 84 ? 2.410 -17.303 -0.489 1.00 94.81 84 SER A O 1
ATOM 603 N N . ILE A 1 85 ? 3.036 -15.214 -0.993 1.00 93.06 85 ILE A N 1
ATOM 604 C CA . ILE A 1 85 ? 3.778 -15.582 -2.200 1.00 93.06 85 ILE A CA 1
ATOM 605 C C . ILE A 1 85 ? 5.276 -15.711 -1.911 1.00 93.06 85 ILE A C 1
ATOM 607 O O . ILE A 1 85 ? 5.799 -15.188 -0.930 1.00 93.06 85 ILE A O 1
ATOM 611 N N . ARG A 1 86 ? 6.001 -16.401 -2.800 1.00 92.69 86 ARG A N 1
ATOM 612 C CA . ARG A 1 86 ? 7.462 -16.526 -2.681 1.00 92.69 86 ARG A CA 1
ATOM 613 C C . ARG A 1 86 ? 8.120 -15.147 -2.648 1.00 92.69 86 ARG A C 1
ATOM 615 O O . ARG A 1 86 ? 7.818 -14.303 -3.495 1.00 92.69 86 ARG A O 1
ATOM 622 N N . ARG A 1 87 ? 9.054 -14.957 -1.713 1.00 92.00 87 ARG A N 1
ATOM 623 C CA . ARG A 1 87 ? 9.709 -13.671 -1.433 1.00 92.00 87 ARG A CA 1
ATOM 624 C C . ARG A 1 87 ? 10.300 -13.029 -2.686 1.00 92.00 87 ARG A C 1
ATOM 626 O O . ARG A 1 87 ? 10.127 -11.836 -2.893 1.00 92.00 87 ARG A O 1
ATOM 633 N N . GLU A 1 88 ? 10.950 -13.810 -3.542 1.00 89.19 88 GLU A N 1
ATOM 634 C CA . GLU A 1 88 ? 11.581 -13.319 -4.771 1.00 89.19 88 GLU A CA 1
ATOM 635 C C . GLU A 1 88 ? 10.537 -12.722 -5.721 1.00 89.19 88 GLU A C 1
ATOM 637 O O . GLU A 1 88 ? 10.735 -11.651 -6.290 1.00 89.19 88 GLU A O 1
ATOM 642 N N . VAL A 1 89 ? 9.384 -13.387 -5.845 1.00 89.25 89 VAL A N 1
ATOM 643 C CA . VAL A 1 89 ? 8.258 -12.896 -6.647 1.00 89.25 89 VAL A CA 1
ATOM 644 C C . VAL A 1 89 ? 7.677 -11.634 -6.016 1.00 89.25 89 VAL A C 1
ATOM 646 O O . VAL A 1 89 ? 7.405 -10.676 -6.733 1.00 89.25 89 VAL A O 1
ATOM 649 N N . ALA A 1 90 ? 7.539 -11.601 -4.690 1.00 91.88 90 ALA A N 1
ATOM 650 C CA . ALA A 1 90 ? 7.009 -10.449 -3.969 1.00 91.88 90 ALA A CA 1
ATOM 651 C C . ALA A 1 90 ? 7.888 -9.199 -4.123 1.00 91.88 90 ALA A C 1
ATOM 653 O O . ALA A 1 90 ? 7.374 -8.109 -4.369 1.00 91.88 90 ALA A O 1
ATOM 654 N N . VAL A 1 91 ? 9.211 -9.358 -4.049 1.00 90.00 91 VAL A N 1
ATOM 655 C CA . VAL A 1 91 ? 10.177 -8.272 -4.274 1.00 90.00 91 VAL A CA 1
ATOM 656 C C . VAL A 1 91 ? 10.104 -7.768 -5.717 1.00 90.00 91 VAL A C 1
ATOM 658 O O . VAL A 1 91 ? 10.061 -6.559 -5.935 1.00 90.00 91 VAL A O 1
ATOM 661 N N . HIS A 1 92 ? 10.025 -8.666 -6.705 1.00 85.75 92 HIS A N 1
ATOM 662 C CA . HIS A 1 92 ? 9.842 -8.262 -8.103 1.00 85.75 92 HIS A CA 1
ATOM 663 C C . HIS A 1 92 ? 8.517 -7.532 -8.334 1.00 85.75 92 HIS A C 1
ATOM 665 O O . HIS A 1 92 ? 8.475 -6.541 -9.061 1.00 85.75 92 HIS A O 1
ATOM 671 N N . MET A 1 93 ? 7.439 -7.990 -7.696 1.00 89.06 93 MET A N 1
ATOM 672 C CA . MET A 1 93 ? 6.147 -7.318 -7.760 1.00 89.06 93 MET A CA 1
ATOM 673 C C . MET A 1 93 ? 6.198 -5.930 -7.126 1.00 89.06 93 MET A C 1
ATOM 675 O O . MET A 1 93 ? 5.601 -5.028 -7.694 1.00 89.06 93 MET A O 1
ATOM 679 N N . ALA A 1 94 ? 6.943 -5.713 -6.037 1.00 89.19 94 ALA A N 1
ATOM 680 C CA . ALA A 1 94 ? 7.042 -4.399 -5.396 1.00 89.19 94 ALA A CA 1
ATOM 681 C C . ALA A 1 94 ? 7.510 -3.300 -6.373 1.00 89.19 94 ALA A C 1
ATOM 683 O O . ALA A 1 94 ? 6.933 -2.218 -6.403 1.00 89.19 94 ALA A O 1
ATOM 684 N N . ALA A 1 95 ? 8.486 -3.607 -7.235 1.00 83.94 95 ALA A N 1
ATOM 685 C CA . ALA A 1 95 ? 8.957 -2.689 -8.278 1.00 83.94 95 ALA A CA 1
ATOM 686 C C . ALA A 1 95 ? 7.942 -2.480 -9.419 1.00 83.94 95 ALA A C 1
ATOM 688 O O . ALA A 1 95 ? 7.922 -1.435 -10.055 1.00 83.94 95 ALA A O 1
ATOM 689 N N . ALA A 1 96 ? 7.095 -3.470 -9.712 1.00 84.38 96 ALA A N 1
ATOM 690 C CA . ALA A 1 96 ? 6.040 -3.320 -10.716 1.00 84.38 96 ALA A CA 1
ATOM 691 C C . ALA A 1 96 ? 4.841 -2.533 -10.165 1.00 84.38 96 ALA A C 1
ATOM 693 O O . ALA A 1 96 ? 4.261 -1.701 -10.861 1.00 84.38 96 ALA A O 1
ATOM 694 N N . LEU A 1 97 ? 4.489 -2.781 -8.901 1.00 87.12 97 LEU A N 1
ATOM 695 C CA . LEU A 1 97 ? 3.474 -2.028 -8.174 1.00 87.12 97 LEU A CA 1
ATOM 696 C C . LEU A 1 97 ? 3.905 -0.573 -8.003 1.00 87.12 97 LEU A C 1
ATOM 698 O O . LEU A 1 97 ? 3.031 0.289 -8.033 1.00 87.12 97 LEU A O 1
ATOM 702 N N . SER A 1 98 ? 5.221 -0.306 -7.947 1.00 81.94 98 SER A N 1
ATOM 703 C CA . SER A 1 98 ? 5.758 1.051 -7.845 1.00 81.94 98 SER A CA 1
ATOM 704 C C . SER A 1 98 ? 5.449 1.964 -9.048 1.00 81.94 98 SER A C 1
ATOM 706 O O . SER A 1 98 ? 5.773 3.142 -9.029 1.00 81.94 98 SER A O 1
ATOM 708 N N . ALA A 1 99 ? 4.880 1.426 -10.129 1.00 79.19 99 ALA A N 1
ATOM 709 C CA . ALA A 1 99 ? 4.519 2.178 -11.331 1.00 79.19 99 ALA A CA 1
ATOM 710 C C . ALA A 1 99 ? 2.995 2.355 -11.500 1.00 79.19 99 ALA A C 1
ATOM 712 O O . ALA A 1 99 ? 2.530 2.885 -12.514 1.00 79.19 99 ALA A O 1
ATOM 713 N N . VAL A 1 100 ? 2.189 1.868 -10.551 1.00 81.94 100 VAL A N 1
ATOM 714 C CA . VAL A 1 100 ? 0.725 2.000 -10.594 1.00 81.94 100 VAL A CA 1
ATOM 715 C C . VAL A 1 100 ? 0.340 3.436 -10.242 1.00 81.94 100 VAL A C 1
ATOM 717 O O . VAL A 1 100 ? 0.877 3.995 -9.306 1.00 81.94 100 VAL A O 1
ATOM 720 N N . LYS A 1 101 ? -0.605 4.049 -10.966 1.00 74.56 101 LYS A N 1
ATOM 721 C CA . LYS A 1 101 ? -0.937 5.478 -10.781 1.00 74.56 101 LYS A CA 1
ATOM 722 C C . LYS A 1 101 ? -1.922 5.790 -9.649 1.00 74.56 101 LYS A C 1
ATOM 724 O O . LYS A 1 101 ? -1.939 6.905 -9.155 1.00 74.56 101 LYS A O 1
ATOM 729 N N . ARG A 1 102 ? -2.810 4.858 -9.290 1.00 73.56 102 ARG A N 1
ATOM 730 C CA . ARG A 1 102 ? -3.890 5.105 -8.312 1.00 73.56 102 ARG A CA 1
ATOM 731 C C . ARG A 1 102 ? -3.607 4.402 -6.998 1.00 73.56 102 ARG A C 1
ATOM 733 O O . ARG A 1 102 ? -3.264 3.222 -7.038 1.00 73.56 102 ARG A O 1
ATOM 740 N N . HIS A 1 103 ? -3.804 5.110 -5.881 1.00 74.19 103 HIS A N 1
ATOM 741 C CA . HIS A 1 103 ? -3.589 4.602 -4.514 1.00 74.19 103 HIS A CA 1
ATOM 742 C C . HIS A 1 103 ? -2.221 3.945 -4.333 1.00 74.19 103 HIS A C 1
ATOM 744 O O . HIS A 1 103 ? -2.032 2.965 -3.608 1.00 74.19 103 HIS A O 1
ATOM 750 N N . HIS A 1 104 ? -1.270 4.473 -5.091 1.00 82.88 104 HIS A N 1
ATOM 751 C CA . HIS A 1 104 ? 0.033 3.892 -5.291 1.00 82.88 104 HIS A CA 1
ATOM 752 C C . HIS A 1 104 ? 0.808 3.797 -3.978 1.00 82.88 104 HIS A C 1
ATOM 754 O O . HIS A 1 104 ? 1.402 2.765 -3.666 1.00 82.88 104 HIS A O 1
ATOM 760 N N . LEU A 1 105 ? 0.734 4.874 -3.192 1.00 89.44 105 LEU A N 1
ATOM 761 C CA . LEU A 1 105 ? 1.438 5.020 -1.932 1.00 89.44 105 LEU A CA 1
ATOM 762 C C . LEU A 1 105 ? 1.039 3.923 -0.939 1.00 89.44 105 LEU A C 1
ATOM 764 O O . LEU A 1 105 ? 1.902 3.192 -0.455 1.00 89.44 105 LEU A O 1
ATOM 768 N N . ALA A 1 106 ? -0.263 3.767 -0.685 1.00 90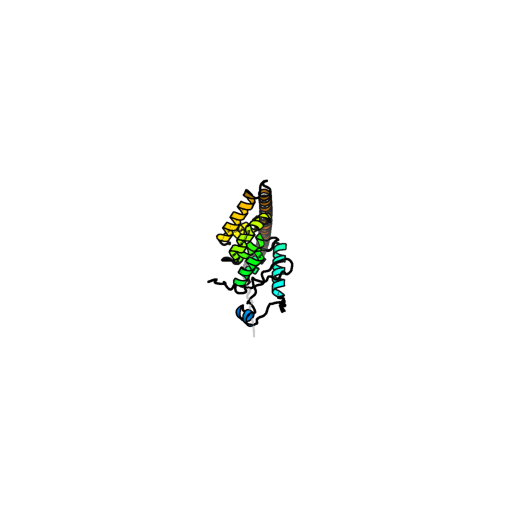.88 106 ALA A N 1
ATOM 769 C CA . ALA A 1 106 ? -0.768 2.757 0.236 1.00 90.88 106 ALA A CA 1
ATOM 770 C C . ALA A 1 106 ? -0.479 1.335 -0.265 1.00 90.88 106 ALA A C 1
ATOM 772 O O . ALA A 1 106 ? 0.068 0.520 0.477 1.00 90.88 106 ALA A O 1
ATOM 773 N N . LEU A 1 107 ? -0.744 1.055 -1.544 1.00 91.88 107 LEU A N 1
ATOM 774 C CA . LEU A 1 107 ? -0.482 -0.251 -2.152 1.00 91.88 107 LEU A CA 1
ATOM 775 C C . LEU A 1 107 ? 0.980 -0.688 -1.985 1.00 91.88 107 LEU A C 1
ATOM 777 O O . LEU A 1 107 ? 1.247 -1.792 -1.509 1.00 91.88 107 LEU A O 1
ATOM 781 N N . VAL A 1 108 ? 1.928 0.167 -2.371 1.00 93.06 108 VAL A N 1
ATOM 782 C CA . VAL A 1 108 ? 3.355 -0.170 -2.332 1.00 93.06 108 VAL A CA 1
ATOM 783 C C . VAL A 1 108 ? 3.863 -0.252 -0.904 1.00 93.06 108 VAL A C 1
ATOM 785 O O . VAL A 1 108 ? 4.594 -1.187 -0.590 1.00 93.06 108 VAL A O 1
ATOM 788 N N . LEU A 1 109 ? 3.489 0.678 -0.024 1.00 94.25 109 LEU A N 1
ATOM 789 C CA . LEU A 1 109 ? 4.018 0.686 1.339 1.00 94.25 109 LEU A CA 1
ATOM 790 C C . LEU A 1 109 ? 3.471 -0.466 2.187 1.00 94.25 109 LEU A C 1
ATOM 792 O O . LEU A 1 109 ? 4.258 -1.077 2.908 1.00 94.25 109 LEU A O 1
ATOM 796 N N . HIS A 1 110 ? 2.198 -0.847 2.040 1.00 95.06 110 HIS A N 1
ATOM 797 C CA . HIS A 1 110 ? 1.674 -2.067 2.669 1.00 95.06 110 HIS A CA 1
ATOM 798 C C . HIS A 1 110 ? 2.369 -3.320 2.132 1.00 95.06 110 HIS A C 1
ATOM 800 O O . HIS A 1 110 ? 2.803 -4.178 2.903 1.00 95.06 110 HIS A O 1
ATOM 806 N N . TRP A 1 111 ? 2.563 -3.401 0.812 1.00 95.75 111 TRP A N 1
ATOM 807 C CA . TRP A 1 111 ? 3.279 -4.515 0.196 1.00 95.75 111 TRP A CA 1
ATOM 808 C C . TRP A 1 111 ? 4.721 -4.632 0.709 1.00 95.75 111 TRP A C 1
ATOM 810 O O . TRP A 1 111 ? 5.170 -5.713 1.090 1.00 95.75 111 TRP A O 1
ATOM 820 N N . VAL A 1 112 ? 5.448 -3.514 0.750 1.00 95.12 112 VAL A N 1
ATOM 821 C CA . VAL A 1 112 ? 6.842 -3.438 1.203 1.00 95.12 112 VAL A CA 1
ATOM 822 C C . VAL A 1 112 ? 6.963 -3.743 2.696 1.00 95.12 112 VAL A C 1
ATOM 824 O O . VAL A 1 112 ? 7.839 -4.515 3.085 1.00 95.12 112 VAL A O 1
ATOM 827 N N . ALA A 1 113 ? 6.081 -3.188 3.530 1.00 95.38 113 ALA A N 1
ATOM 828 C CA . ALA A 1 113 ? 6.055 -3.477 4.962 1.00 95.38 113 ALA A CA 1
ATOM 829 C C . ALA A 1 113 ? 5.856 -4.978 5.222 1.00 95.38 113 ALA A C 1
ATOM 831 O O . ALA A 1 113 ? 6.525 -5.560 6.074 1.00 95.38 113 ALA A O 1
ATOM 832 N N . ALA A 1 114 ? 4.999 -5.627 4.433 1.00 95.69 114 ALA A N 1
ATOM 833 C CA . ALA A 1 114 ? 4.683 -7.040 4.575 1.00 95.69 114 ALA A CA 1
ATOM 834 C C . ALA A 1 114 ? 5.823 -7.987 4.155 1.00 95.69 114 ALA A C 1
ATOM 836 O O . ALA A 1 114 ? 6.036 -9.017 4.797 1.00 95.69 114 ALA A O 1
ATOM 837 N N . ILE A 1 115 ? 6.580 -7.656 3.103 1.00 94.19 115 ILE A N 1
ATOM 838 C CA . ILE A 1 115 ? 7.758 -8.444 2.679 1.00 94.19 115 ILE A CA 1
ATOM 839 C C . ILE A 1 115 ? 9.004 -8.158 3.538 1.00 94.19 115 ILE A C 1
ATOM 841 O O . ILE A 1 115 ? 9.950 -8.961 3.578 1.00 94.19 115 ILE A O 1
ATOM 845 N N . GLY A 1 116 ? 9.021 -7.014 4.226 1.00 90.19 116 GLY A N 1
ATOM 846 C CA . GLY A 1 116 ? 10.112 -6.550 5.073 1.00 90.19 116 GLY A CA 1
ATOM 847 C C . GLY A 1 116 ? 11.292 -6.023 4.255 1.00 90.19 116 GLY A C 1
ATOM 848 O O . GLY A 1 116 ? 11.185 -5.040 3.529 1.00 90.19 116 GLY A O 1
ATOM 849 N N . HIS A 1 117 ? 12.465 -6.650 4.385 1.00 89.38 117 HIS A N 1
ATOM 850 C CA . HIS A 1 117 ? 13.687 -6.130 3.765 1.00 89.38 117 HIS A CA 1
ATOM 851 C C . HIS A 1 117 ? 13.656 -6.157 2.221 1.00 89.38 117 HIS A C 1
ATOM 853 O O . HIS A 1 117 ? 13.692 -7.232 1.614 1.00 89.38 117 HIS A O 1
ATOM 859 N N . VAL A 1 118 ? 13.657 -4.969 1.604 1.00 88.06 118 VAL A N 1
ATOM 860 C CA . VAL A 1 118 ? 13.803 -4.745 0.155 1.00 88.06 118 VAL A CA 1
ATOM 861 C C . VAL A 1 118 ? 15.127 -4.037 -0.115 1.00 88.06 118 VAL A C 1
ATOM 863 O O . VAL A 1 118 ? 15.418 -3.005 0.495 1.00 88.06 118 VAL A O 1
ATOM 866 N N . CYS A 1 119 ? 15.923 -4.571 -1.039 1.00 86.62 119 CYS A N 1
ATOM 867 C CA . CYS A 1 119 ? 17.235 -4.040 -1.397 1.00 86.62 119 CYS A CA 1
ATOM 868 C C . CYS A 1 119 ? 17.449 -4.010 -2.917 1.00 86.62 119 CYS A C 1
ATOM 870 O O . CYS A 1 119 ? 16.671 -4.577 -3.689 1.00 86.62 119 CYS A O 1
ATOM 872 N N . GLY A 1 120 ? 18.513 -3.321 -3.337 1.00 87.94 120 GLY A N 1
ATOM 873 C CA . GLY A 1 120 ? 18.920 -3.238 -4.736 1.00 87.94 120 GLY A CA 1
ATOM 874 C C . GLY A 1 120 ? 17.897 -2.515 -5.626 1.00 87.94 120 GLY A C 1
ATOM 875 O O . GLY A 1 120 ? 17.203 -1.616 -5.147 1.00 87.94 120 GLY A O 1
ATOM 876 N N . PRO A 1 121 ? 17.750 -2.934 -6.898 1.00 84.81 121 PRO A N 1
ATOM 877 C CA . PRO A 1 121 ? 16.965 -2.203 -7.896 1.00 84.81 121 PRO A CA 1
ATOM 878 C C . PRO A 1 121 ? 15.498 -1.969 -7.519 1.00 84.81 121 PRO A C 1
ATOM 880 O O . PRO A 1 121 ? 14.921 -0.953 -7.890 1.00 84.81 121 PRO A O 1
ATOM 883 N N . ALA A 1 122 ? 14.885 -2.890 -6.767 1.00 84.75 122 ALA A N 1
ATOM 884 C CA . ALA A 1 122 ? 13.505 -2.728 -6.316 1.00 84.75 122 ALA A CA 1
ATOM 885 C C . ALA A 1 122 ? 13.369 -1.591 -5.293 1.00 84.75 122 ALA A C 1
ATOM 887 O O . ALA A 1 122 ? 12.416 -0.821 -5.352 1.00 84.75 122 ALA A O 1
ATOM 888 N N . CYS A 1 123 ? 14.339 -1.458 -4.383 1.00 90.56 123 CYS A N 1
ATOM 889 C CA . CYS A 1 123 ? 14.370 -0.376 -3.402 1.00 90.56 123 CYS A CA 1
ATOM 890 C C . CYS A 1 123 ? 14.544 0.980 -4.096 1.00 90.56 123 CYS A C 1
ATOM 892 O O . CYS A 1 123 ? 13.838 1.931 -3.770 1.00 90.56 123 CYS A O 1
ATOM 894 N N . ASP A 1 124 ? 15.429 1.050 -5.090 1.00 89.44 124 ASP A N 1
ATOM 895 C CA . ASP A 1 124 ? 15.681 2.282 -5.839 1.00 89.44 124 ASP A CA 1
ATOM 896 C C . ASP A 1 124 ? 14.473 2.693 -6.689 1.00 89.44 124 ASP A C 1
ATOM 898 O O . ASP A 1 124 ? 14.111 3.868 -6.697 1.00 89.44 124 ASP A O 1
ATOM 902 N N . ALA A 1 125 ? 13.785 1.732 -7.317 1.00 87.56 125 ALA A N 1
ATOM 903 C CA . ALA A 1 125 ? 12.529 1.989 -8.018 1.00 87.56 125 ALA A CA 1
ATOM 904 C C . ALA A 1 125 ? 11.463 2.562 -7.071 1.00 87.56 125 ALA A C 1
ATOM 906 O O . ALA A 1 125 ? 10.885 3.603 -7.363 1.00 87.56 125 ALA A O 1
ATOM 907 N N . ILE A 1 126 ? 11.248 1.943 -5.905 1.00 89.75 126 ILE A N 1
ATOM 908 C CA . ILE A 1 126 ? 10.278 2.440 -4.916 1.00 89.75 126 ILE A CA 1
ATOM 909 C C . ILE A 1 126 ? 10.608 3.883 -4.517 1.00 89.75 126 ILE A C 1
ATOM 911 O O . ILE A 1 126 ? 9.735 4.744 -4.580 1.00 89.75 126 ILE A O 1
ATOM 915 N N . LYS A 1 127 ? 11.866 4.170 -4.160 1.00 90.94 127 LYS A N 1
ATOM 916 C CA . LYS A 1 127 ? 12.301 5.528 -3.795 1.00 90.94 127 LYS A CA 1
ATOM 917 C C . LYS A 1 127 ? 12.049 6.537 -4.909 1.00 90.94 127 LYS A C 1
ATOM 919 O O . LYS A 1 127 ? 11.583 7.634 -4.624 1.00 90.94 127 LYS A O 1
ATOM 924 N N . PHE A 1 128 ? 12.347 6.159 -6.151 1.00 88.75 128 PHE A N 1
ATOM 925 C CA . PHE A 1 128 ? 12.156 7.017 -7.314 1.00 88.75 128 PHE A CA 1
ATOM 926 C C . PHE A 1 128 ? 10.692 7.450 -7.458 1.00 88.75 128 PHE A C 1
ATOM 928 O O . PHE A 1 128 ? 10.422 8.636 -7.610 1.00 88.75 128 PHE A O 1
ATOM 935 N N . TYR A 1 129 ? 9.746 6.517 -7.332 1.00 86.81 129 TYR A N 1
ATOM 936 C CA . TYR A 1 129 ? 8.325 6.829 -7.503 1.00 86.81 129 TYR A CA 1
ATOM 937 C C . TYR A 1 129 ? 7.670 7.465 -6.270 1.00 86.81 129 TYR A C 1
ATOM 939 O O . TYR A 1 129 ? 6.656 8.145 -6.412 1.00 86.81 129 TYR A O 1
ATOM 947 N N . LEU A 1 130 ? 8.217 7.283 -5.062 1.00 88.25 130 LEU A N 1
ATOM 948 C CA . LEU A 1 130 ? 7.615 7.800 -3.823 1.00 88.25 130 LEU A CA 1
ATOM 949 C C . LEU A 1 130 ? 7.409 9.319 -3.829 1.00 88.25 130 LEU A C 1
ATOM 951 O O . LEU A 1 130 ? 6.397 9.784 -3.303 1.00 88.25 130 LEU A O 1
ATOM 955 N N . LYS A 1 131 ? 8.333 10.072 -4.433 1.00 85.25 131 LYS A N 1
ATOM 956 C CA . LYS A 1 131 ? 8.282 11.538 -4.466 1.00 85.25 131 LYS A CA 1
ATOM 957 C C . LYS A 1 131 ? 7.021 12.054 -5.158 1.00 85.25 131 LYS A C 1
ATOM 959 O O . LYS A 1 131 ? 6.229 12.757 -4.536 1.00 85.25 131 LYS A O 1
ATOM 964 N N . ASP A 1 132 ? 6.799 11.628 -6.396 1.00 85.56 132 ASP A N 1
ATOM 965 C CA . ASP A 1 132 ? 5.617 12.023 -7.169 1.00 85.56 132 ASP A CA 1
ATOM 966 C C . ASP A 1 132 ? 4.337 11.458 -6.539 1.00 85.56 132 ASP A C 1
ATOM 968 O O . ASP A 1 132 ? 3.292 12.101 -6.503 1.00 85.56 132 ASP A O 1
ATOM 972 N N . SER A 1 133 ? 4.433 10.269 -5.947 1.00 86.44 133 SER A N 1
ATOM 973 C CA . SER A 1 133 ? 3.278 9.571 -5.383 1.00 86.44 133 SER A CA 1
ATOM 974 C C . SER A 1 133 ? 2.690 10.245 -4.156 1.00 86.44 133 SER A C 1
ATOM 976 O O . SER A 1 133 ? 1.470 10.255 -4.009 1.00 86.44 133 SER A O 1
ATOM 978 N N . ILE A 1 134 ? 3.534 10.775 -3.268 1.00 88.88 134 ILE A N 1
ATOM 979 C CA . ILE A 1 134 ? 3.079 11.504 -2.078 1.00 88.88 134 ILE A CA 1
ATOM 980 C C . ILE A 1 134 ? 2.453 12.834 -2.484 1.00 88.88 134 ILE A C 1
ATOM 982 O O . ILE A 1 134 ? 1.418 13.203 -1.936 1.00 88.88 134 ILE A O 1
ATOM 986 N N . LEU A 1 135 ? 3.036 13.510 -3.477 1.00 87.62 135 LEU A N 1
ATOM 987 C CA . LEU A 1 135 ? 2.481 14.744 -4.019 1.00 87.62 135 LEU A CA 1
ATOM 988 C C . LEU A 1 135 ? 1.091 14.515 -4.635 1.00 87.62 135 LEU A C 1
ATOM 990 O O . LEU A 1 135 ? 0.164 15.269 -4.363 1.00 87.62 135 LEU A O 1
ATOM 994 N N . GLU A 1 136 ? 0.928 13.452 -5.425 1.00 86.81 136 GLU A N 1
ATOM 995 C CA . GLU A 1 136 ? -0.339 13.130 -6.095 1.00 86.81 136 GLU A CA 1
ATOM 996 C C . GLU A 1 136 ? -1.391 12.494 -5.168 1.00 86.81 136 GLU A C 1
ATOM 998 O O . GLU A 1 136 ? -2.584 12.550 -5.464 1.00 86.81 136 GLU A O 1
ATOM 1003 N N . ASN A 1 137 ? -0.977 11.867 -4.060 1.00 87.56 137 ASN A N 1
ATOM 1004 C CA . ASN A 1 137 ? -1.853 11.084 -3.179 1.00 87.56 137 ASN A CA 1
ATOM 1005 C C . ASN A 1 137 ? -1.676 11.473 -1.701 1.00 87.56 137 ASN A C 1
ATOM 1007 O O . ASN A 1 137 ? -1.638 10.608 -0.825 1.00 87.56 137 ASN A O 1
ATOM 1011 N N . ILE A 1 138 ? -1.587 12.773 -1.398 1.00 89.75 138 ILE A N 1
ATOM 1012 C CA . ILE A 1 138 ? -1.350 13.271 -0.029 1.00 89.75 138 ILE A CA 1
ATOM 1013 C C . ILE A 1 138 ? -2.390 12.759 0.987 1.00 89.75 138 ILE A C 1
ATOM 1015 O O . ILE A 1 138 ? -2.076 12.523 2.152 1.00 89.75 138 ILE A O 1
ATOM 1019 N N . ARG A 1 139 ? -3.621 12.496 0.529 1.00 89.12 139 ARG A N 1
ATOM 1020 C CA . ARG A 1 139 ? -4.722 11.954 1.345 1.00 89.12 139 ARG A CA 1
ATOM 1021 C C . ARG A 1 139 ? -4.519 10.506 1.791 1.00 89.12 139 ARG A C 1
ATOM 1023 O O . ARG A 1 139 ? -5.159 10.089 2.750 1.00 89.12 139 ARG A O 1
ATOM 1030 N N . ASP A 1 140 ? -3.628 9.763 1.137 1.00 89.44 140 ASP A N 1
ATOM 1031 C CA . ASP A 1 140 ? -3.292 8.386 1.508 1.00 89.44 140 ASP A CA 1
ATOM 1032 C C . ASP A 1 140 ? -2.178 8.338 2.574 1.00 89.44 140 ASP A C 1
ATOM 1034 O O . ASP A 1 140 ? -1.911 7.281 3.145 1.00 89.44 140 ASP A O 1
ATOM 1038 N N . VAL A 1 141 ? -1.524 9.468 2.884 1.00 91.81 141 VAL A N 1
ATOM 1039 C CA . VAL A 1 141 ? -0.440 9.537 3.882 1.00 91.81 141 VAL A CA 1
ATOM 1040 C C . VAL A 1 141 ? -0.865 9.023 5.268 1.00 91.81 141 VAL A C 1
ATOM 1042 O O . VAL A 1 141 ? -0.117 8.220 5.831 1.00 91.81 141 VAL A O 1
ATOM 1045 N N . PRO A 1 142 ? -2.040 9.387 5.827 1.00 92.00 142 PRO A N 1
ATOM 1046 C CA . PRO A 1 142 ? -2.489 8.872 7.123 1.00 92.00 142 PRO A CA 1
ATOM 1047 C C . PRO A 1 142 ? -2.493 7.343 7.216 1.00 92.00 142 PRO A C 1
ATOM 1049 O O . PRO A 1 142 ? -2.089 6.799 8.239 1.00 92.00 142 PRO A O 1
ATOM 1052 N N . ILE A 1 143 ? -2.866 6.662 6.127 1.00 90.25 143 ILE A N 1
ATOM 1053 C CA . ILE A 1 143 ? -2.962 5.196 6.052 1.00 90.25 143 ILE A CA 1
ATOM 1054 C C . ILE A 1 143 ? -1.575 4.554 6.190 1.00 90.25 143 ILE A C 1
ATOM 1056 O O . ILE A 1 143 ? -1.420 3.496 6.796 1.00 90.25 143 ILE A O 1
ATOM 1060 N N . VAL A 1 144 ? -0.538 5.197 5.645 1.00 91.56 144 VAL A N 1
ATOM 1061 C CA . VAL A 1 144 ? 0.816 4.627 5.580 1.00 91.56 144 VAL A CA 1
ATOM 1062 C C . VAL A 1 144 ? 1.730 5.060 6.722 1.00 91.56 144 VAL A C 1
ATOM 1064 O O . VAL A 1 144 ? 2.745 4.405 6.963 1.00 91.56 144 VAL A O 1
ATOM 1067 N N . LEU A 1 145 ? 1.390 6.127 7.454 1.00 91.75 145 LEU A N 1
ATOM 1068 C CA . LEU A 1 145 ? 2.166 6.581 8.615 1.00 91.75 145 LEU A CA 1
ATOM 1069 C C . LEU A 1 145 ? 2.373 5.474 9.670 1.00 91.75 145 LEU A C 1
ATOM 1071 O O . LEU A 1 145 ? 3.515 5.304 10.110 1.00 91.75 145 LEU A O 1
ATOM 1075 N N . PRO A 1 146 ? 1.354 4.668 10.038 1.00 91.94 146 PRO A N 1
ATOM 1076 C CA . PRO A 1 146 ? 1.527 3.551 10.967 1.00 91.94 146 PRO A CA 1
ATOM 1077 C C . PRO A 1 146 ? 2.498 2.471 10.478 1.00 91.94 146 PRO A C 1
ATOM 1079 O O . PRO A 1 146 ? 3.061 1.748 11.296 1.00 91.94 146 PRO A O 1
ATOM 1082 N N . LEU A 1 147 ? 2.721 2.360 9.163 1.00 92.50 147 LEU A N 1
ATOM 1083 C CA . LEU A 1 147 ? 3.613 1.355 8.578 1.00 92.50 147 LEU A CA 1
ATOM 1084 C C . LEU A 1 147 ? 5.082 1.754 8.647 1.00 92.50 147 LEU A C 1
ATOM 1086 O O . LEU A 1 147 ? 5.944 0.885 8.519 1.00 92.50 147 LEU A O 1
ATOM 1090 N N . LEU A 1 148 ? 5.387 3.046 8.829 1.00 92.12 148 LEU A N 1
ATOM 1091 C CA . LEU A 1 148 ? 6.760 3.554 8.795 1.00 92.12 148 LEU A CA 1
ATOM 1092 C C . LEU A 1 148 ? 7.736 2.730 9.651 1.00 92.12 148 LEU A C 1
ATOM 1094 O O . LEU A 1 148 ? 8.792 2.380 9.125 1.00 92.12 148 LEU A O 1
ATOM 1098 N N . PRO A 1 149 ? 7.419 2.339 10.902 1.00 92.75 149 PRO A N 1
ATOM 1099 C CA . PRO A 1 149 ? 8.335 1.549 11.726 1.00 92.75 149 PRO A CA 1
ATOM 1100 C C . PRO A 1 149 ? 8.672 0.168 11.145 1.00 92.75 149 PRO A C 1
ATOM 1102 O O . PRO A 1 149 ? 9.734 -0.374 11.442 1.00 92.75 149 PRO A O 1
ATOM 1105 N N . SER A 1 150 ? 7.792 -0.403 10.319 1.00 91.38 150 SER A N 1
ATOM 1106 C CA . SER A 1 150 ? 7.965 -1.720 9.693 1.00 91.38 150 SER A CA 1
ATOM 1107 C C . SER A 1 150 ? 8.768 -1.674 8.388 1.00 91.38 150 SER A C 1
ATOM 1109 O O . SER A 1 150 ? 9.177 -2.719 7.880 1.00 91.38 150 SER A O 1
ATOM 1111 N N . LEU A 1 151 ? 9.009 -0.484 7.831 1.00 93.00 151 LEU A N 1
ATOM 1112 C CA . LEU A 1 151 ? 9.771 -0.304 6.595 1.00 93.00 151 LEU A CA 1
ATOM 1113 C C . LEU A 1 151 ? 11.282 -0.323 6.854 1.00 93.00 151 LEU A C 1
ATOM 1115 O O . LEU A 1 151 ? 11.755 -0.075 7.962 1.00 93.00 151 LEU A O 1
ATOM 1119 N N . THR A 1 152 ? 12.078 -0.553 5.808 1.00 92.12 152 THR A N 1
ATOM 1120 C CA . THR A 1 152 ? 13.537 -0.408 5.912 1.00 92.12 152 THR A CA 1
ATOM 1121 C C . THR A 1 152 ? 13.927 1.063 6.118 1.00 92.12 152 THR A C 1
ATOM 1123 O O . THR A 1 152 ? 13.258 1.943 5.571 1.00 92.12 152 THR A O 1
ATOM 1126 N N . PRO A 1 153 ? 15.041 1.367 6.817 1.00 93.12 153 PRO A N 1
ATOM 1127 C CA . PRO A 1 153 ? 15.462 2.753 7.058 1.00 93.12 153 PRO A CA 1
ATOM 1128 C C . PRO A 1 153 ? 15.589 3.585 5.777 1.00 93.12 153 PRO A C 1
ATOM 1130 O O . PRO A 1 153 ? 15.227 4.756 5.744 1.00 93.12 153 PRO A O 1
ATOM 1133 N N . ALA A 1 154 ? 16.048 2.958 4.692 1.00 92.00 154 ALA A N 1
ATOM 1134 C CA . ALA A 1 154 ? 16.188 3.609 3.397 1.00 92.00 154 ALA A CA 1
ATOM 1135 C C . ALA A 1 154 ? 14.842 4.065 2.808 1.00 92.00 154 ALA A C 1
ATOM 1137 O O . ALA A 1 154 ? 14.781 5.123 2.190 1.00 92.00 154 ALA A O 1
ATOM 1138 N N . ILE A 1 155 ? 13.777 3.281 2.992 1.00 93.00 155 ILE A N 1
ATOM 1139 C CA . ILE A 1 155 ? 12.435 3.621 2.506 1.00 93.00 155 ILE A CA 1
ATOM 1140 C C . ILE A 1 155 ? 11.764 4.601 3.471 1.00 93.00 155 ILE A C 1
ATOM 1142 O O . ILE A 1 155 ? 11.154 5.561 3.018 1.00 93.00 155 ILE A O 1
ATOM 1146 N N . GLN A 1 156 ? 11.945 4.430 4.785 1.00 94.38 156 GLN A N 1
ATOM 1147 C CA . GLN A 1 156 ? 11.462 5.395 5.779 1.00 94.38 156 GLN A CA 1
ATOM 1148 C C . GLN A 1 156 ? 11.991 6.806 5.508 1.00 94.38 156 GLN A C 1
ATOM 1150 O O . GLN A 1 156 ? 11.221 7.764 5.521 1.00 94.38 156 GLN A O 1
ATOM 1155 N N . ASN A 1 157 ? 13.296 6.935 5.254 1.00 94.25 157 ASN A N 1
ATOM 1156 C CA . ASN A 1 157 ? 13.909 8.225 4.953 1.00 94.25 157 ASN A CA 1
ATOM 1157 C C . ASN A 1 157 ? 13.372 8.801 3.642 1.00 94.25 157 ASN A C 1
ATOM 1159 O O . ASN A 1 157 ? 13.001 9.966 3.620 1.00 94.25 157 ASN A O 1
ATOM 1163 N N . ALA A 1 158 ? 13.225 7.979 2.599 1.00 93.94 158 ALA A N 1
ATOM 1164 C CA . ALA A 1 158 ? 12.661 8.429 1.329 1.00 93.94 158 ALA A CA 1
ATOM 1165 C C . ALA A 1 158 ? 11.210 8.923 1.462 1.00 93.94 158 ALA A C 1
ATOM 1167 O O . ALA A 1 158 ? 10.862 9.940 0.875 1.00 93.94 158 ALA A O 1
ATOM 1168 N N . VAL A 1 159 ? 10.372 8.252 2.264 1.00 94.12 159 VAL A N 1
ATOM 1169 C CA . VAL A 1 159 ? 9.003 8.720 2.547 1.00 94.12 159 VAL A CA 1
ATOM 1170 C C . VAL A 1 159 ? 9.027 10.061 3.284 1.00 94.12 159 VAL A C 1
ATOM 1172 O O . VAL A 1 159 ? 8.275 10.963 2.928 1.00 94.12 159 VAL A O 1
ATOM 1175 N N . LYS A 1 160 ? 9.900 10.218 4.288 1.00 93.94 160 LYS A N 1
ATOM 1176 C CA . LYS A 1 160 ? 10.039 11.479 5.035 1.00 93.94 160 LYS A CA 1
ATOM 1177 C C . LYS A 1 160 ? 10.508 12.621 4.139 1.00 93.94 160 LYS A C 1
ATOM 1179 O O . LYS A 1 160 ? 9.903 13.683 4.171 1.00 93.94 160 LYS A O 1
ATOM 1184 N N . GLU A 1 161 ? 11.551 12.401 3.345 1.00 93.94 161 GLU A N 1
ATOM 1185 C CA . GLU A 1 161 ? 12.077 13.392 2.400 1.00 93.94 161 GLU A CA 1
ATOM 1186 C C . GLU A 1 161 ? 11.018 13.787 1.370 1.00 93.94 161 GLU A C 1
ATOM 1188 O O . GLU A 1 161 ? 10.774 14.970 1.179 1.00 93.94 161 GLU A O 1
ATOM 1193 N N . ALA A 1 162 ? 10.315 12.818 0.781 1.00 92.88 162 ALA A N 1
ATOM 1194 C CA . ALA A 1 162 ? 9.243 13.090 -0.171 1.00 92.88 162 ALA A CA 1
ATOM 1195 C C . ALA A 1 162 ? 8.068 13.866 0.452 1.00 92.88 162 ALA A C 1
ATOM 1197 O O . ALA A 1 162 ? 7.509 14.750 -0.193 1.00 92.88 162 ALA A O 1
ATOM 1198 N N . LEU A 1 163 ? 7.708 13.574 1.706 1.00 92.75 163 LEU A N 1
ATOM 1199 C CA . LEU A 1 163 ? 6.669 14.313 2.423 1.00 92.75 163 LEU A CA 1
ATOM 1200 C C . LEU A 1 163 ? 7.105 15.748 2.741 1.00 92.75 163 LEU A C 1
ATOM 1202 O O . LEU A 1 163 ? 6.330 16.678 2.538 1.00 92.75 163 LEU A O 1
ATOM 1206 N N . LEU A 1 164 ? 8.342 15.938 3.207 1.00 91.44 164 LEU A N 1
ATOM 1207 C CA . LEU A 1 164 ? 8.906 17.272 3.414 1.00 91.44 164 LEU A CA 1
ATOM 1208 C C . LEU A 1 164 ? 8.949 18.047 2.094 1.00 91.44 164 LEU A C 1
ATOM 1210 O O . LEU A 1 164 ? 8.549 19.206 2.051 1.00 91.44 164 LEU A O 1
ATOM 1214 N N . ASP A 1 165 ? 9.352 17.395 1.006 1.00 90.56 165 ASP A N 1
ATOM 1215 C CA . ASP A 1 165 ? 9.388 18.018 -0.309 1.00 90.56 165 ASP A CA 1
ATOM 1216 C C . ASP A 1 165 ? 7.998 18.453 -0.780 1.00 90.56 165 ASP A C 1
ATOM 1218 O O . ASP A 1 165 ? 7.830 19.569 -1.278 1.00 90.56 165 ASP A O 1
ATOM 1222 N N . ALA A 1 166 ? 6.989 17.599 -0.606 1.00 89.94 166 ALA A N 1
ATOM 1223 C CA . ALA A 1 166 ? 5.609 17.924 -0.943 1.00 89.94 166 ALA A CA 1
ATOM 1224 C C . ALA A 1 166 ? 5.099 19.130 -0.133 1.00 89.94 166 ALA A C 1
ATOM 1226 O O . ALA A 1 166 ? 4.540 20.055 -0.712 1.00 89.94 166 ALA A O 1
ATOM 1227 N N . LEU A 1 167 ? 5.350 19.157 1.180 1.00 89.69 167 LEU A N 1
ATOM 1228 C CA . LEU A 1 167 ? 4.804 20.172 2.088 1.00 89.69 167 LEU A CA 1
ATOM 1229 C C . LEU A 1 167 ? 5.569 21.503 2.105 1.00 89.69 167 LEU A C 1
ATOM 1231 O O . LEU A 1 167 ? 4.974 22.525 2.418 1.00 89.69 167 LEU A O 1
ATOM 1235 N N . PHE A 1 168 ? 6.874 21.518 1.825 1.00 85.62 168 PHE A N 1
ATOM 1236 C CA . PHE A 1 168 ? 7.689 22.736 1.956 1.00 85.62 168 PHE A CA 1
ATOM 1237 C C . PHE A 1 168 ? 8.119 23.341 0.622 1.00 85.62 168 PHE A C 1
ATOM 1239 O O . PHE A 1 168 ? 8.291 24.556 0.544 1.00 85.62 168 PHE A O 1
ATOM 1246 N N . TYR A 1 169 ? 8.298 22.528 -0.423 1.00 83.00 169 TYR A N 1
ATOM 1247 C CA . TYR A 1 169 ? 8.761 23.025 -1.724 1.00 83.00 169 TYR A CA 1
ATOM 1248 C C . TYR A 1 169 ? 7.654 23.102 -2.772 1.00 83.00 169 TYR A C 1
ATOM 1250 O O . TYR A 1 169 ? 7.745 23.934 -3.672 1.00 83.00 169 TYR A O 1
ATOM 1258 N N . ASN A 1 170 ? 6.616 22.269 -2.659 1.00 80.06 170 ASN A N 1
ATOM 1259 C CA . ASN A 1 170 ? 5.518 22.235 -3.629 1.00 80.06 170 ASN A CA 1
ATOM 1260 C C . ASN A 1 170 ? 4.228 22.897 -3.121 1.00 80.06 170 ASN A C 1
ATOM 1262 O O . ASN A 1 170 ? 3.339 23.175 -3.921 1.00 80.06 170 ASN A O 1
ATOM 1266 N N . ASP A 1 171 ? 4.132 23.189 -1.822 1.00 82.00 171 ASP A N 1
ATOM 1267 C CA . ASP A 1 171 ? 2.933 23.755 -1.202 1.00 82.00 171 ASP A CA 1
ATOM 1268 C C . ASP A 1 171 ? 3.041 25.271 -0.976 1.00 82.00 171 ASP A C 1
ATOM 1270 O O . ASP A 1 171 ? 3.119 25.760 0.151 1.00 82.00 171 ASP A O 1
ATOM 1274 N N . SER A 1 172 ? 3.064 26.048 -2.062 1.00 77.62 172 SER A N 1
ATOM 1275 C CA . SER A 1 172 ? 3.226 27.509 -1.983 1.00 77.62 172 SER A CA 1
ATOM 1276 C C . SER A 1 172 ? 2.092 28.229 -1.241 1.00 77.62 172 SER A C 1
ATOM 1278 O O . SER A 1 172 ? 2.288 29.347 -0.771 1.00 77.62 172 SER A O 1
ATOM 1280 N N . GLU A 1 173 ? 0.913 27.609 -1.147 1.00 84.50 173 GLU A N 1
ATOM 1281 C CA . GLU A 1 173 ? -0.306 28.207 -0.584 1.00 84.50 173 GLU A CA 1
ATOM 1282 C C . GLU A 1 173 ? -0.837 27.470 0.662 1.00 84.50 173 GLU A C 1
ATOM 1284 O O . GLU A 1 173 ? -1.884 27.840 1.194 1.00 84.50 173 GLU A O 1
ATOM 1289 N N . GLY A 1 174 ? -0.136 26.443 1.158 1.00 86.50 174 GLY A N 1
ATOM 1290 C CA . GLY A 1 174 ? -0.583 25.647 2.311 1.00 86.50 174 GLY A CA 1
ATOM 1291 C C . GLY A 1 174 ? -1.762 24.706 2.014 1.00 86.50 174 GLY A C 1
ATOM 1292 O O . GLY A 1 174 ? -2.427 24.231 2.938 1.00 86.50 174 GLY A O 1
ATOM 1293 N N . VAL A 1 175 ? -2.065 24.469 0.736 1.00 89.44 175 VAL A N 1
ATOM 1294 C CA . VAL A 1 175 ? -3.160 23.613 0.269 1.00 89.44 175 VAL A CA 1
ATOM 1295 C C . VAL A 1 175 ? -2.872 22.155 0.610 1.00 89.44 175 VAL A C 1
ATOM 1297 O O . VAL A 1 175 ? -3.735 21.498 1.187 1.00 89.44 175 VAL A O 1
ATOM 1300 N N . LEU A 1 176 ? -1.668 21.654 0.316 1.00 89.19 176 LEU A N 1
ATOM 1301 C CA . LEU A 1 176 ? -1.306 20.255 0.578 1.00 89.19 176 LEU A CA 1
ATOM 1302 C C . LEU A 1 176 ? -1.233 19.965 2.077 1.00 89.19 176 LEU A C 1
ATOM 1304 O O . LEU A 1 176 ? -1.688 18.913 2.524 1.00 89.19 176 LEU A O 1
ATOM 1308 N N . LEU A 1 177 ? -0.714 20.906 2.868 1.00 90.44 177 LEU A N 1
ATOM 1309 C CA . LEU A 1 177 ? -0.715 20.808 4.321 1.00 90.44 177 LEU A CA 1
ATOM 1310 C C . LEU A 1 177 ? -2.142 20.742 4.864 1.00 90.44 177 LEU A C 1
ATOM 1312 O O . LEU A 1 177 ? -2.432 19.903 5.715 1.00 90.44 177 LEU A O 1
ATOM 1316 N N . LYS A 1 178 ? -3.041 21.596 4.363 1.00 90.88 178 LYS A N 1
ATOM 1317 C CA . LYS A 1 178 ? -4.449 21.559 4.756 1.00 90.88 178 LYS A CA 1
ATOM 1318 C C . LYS A 1 178 ? -5.096 20.226 4.379 1.00 90.88 178 LYS A C 1
ATOM 1320 O O . LYS A 1 178 ? -5.729 19.617 5.231 1.00 90.88 178 LYS A O 1
ATOM 1325 N N . GLU A 1 179 ? -4.898 19.746 3.152 1.00 92.19 179 GLU A N 1
ATOM 1326 C CA . GLU A 1 179 ? -5.432 18.450 2.719 1.00 92.19 179 GLU A CA 1
ATOM 1327 C C . GLU A 1 179 ? -4.911 17.289 3.571 1.00 92.19 179 GLU A C 1
ATOM 1329 O O . GLU A 1 179 ? -5.675 16.386 3.910 1.00 92.19 179 GLU A O 1
ATOM 1334 N N . LEU A 1 180 ? -3.629 17.317 3.947 1.00 93.25 180 LEU A N 1
ATOM 1335 C CA . LEU A 1 180 ? -3.042 16.324 4.839 1.00 93.25 180 LEU A CA 1
ATOM 1336 C C . LEU A 1 180 ? -3.675 16.377 6.233 1.00 93.25 180 LEU A C 1
ATOM 1338 O O . LEU A 1 180 ? -4.003 15.334 6.794 1.00 93.25 180 LEU A O 1
ATOM 1342 N N . VAL A 1 181 ? -3.844 17.573 6.799 1.00 92.62 181 VAL A N 1
ATOM 1343 C CA . VAL A 1 181 ? -4.470 17.760 8.116 1.00 92.62 181 VAL A CA 1
ATOM 1344 C C . VAL A 1 181 ? -5.924 17.293 8.096 1.00 92.62 181 VAL A C 1
ATOM 1346 O O . VAL A 1 181 ? -6.315 16.527 8.976 1.00 92.62 181 VAL A O 1
ATOM 1349 N N . ASP A 1 182 ? -6.698 17.682 7.083 1.00 93.81 182 ASP A N 1
ATOM 1350 C CA . ASP A 1 182 ? -8.086 17.248 6.910 1.00 93.81 182 ASP A CA 1
ATOM 1351 C C . ASP A 1 182 ? -8.156 15.712 6.792 1.00 93.81 182 ASP A C 1
ATOM 1353 O O . ASP A 1 182 ? -8.932 15.065 7.496 1.00 93.81 182 ASP A O 1
ATOM 1357 N N . ALA A 1 183 ? -7.271 15.100 5.996 1.00 92.31 183 ALA A N 1
ATOM 1358 C CA . ALA A 1 183 ? -7.194 13.645 5.860 1.00 92.31 183 ALA A CA 1
ATOM 1359 C C . ALA A 1 183 ? -6.801 12.937 7.172 1.00 92.31 183 ALA A C 1
ATOM 1361 O O . ALA A 1 183 ? -7.342 11.875 7.483 1.00 92.31 183 ALA A O 1
ATOM 1362 N N . LEU A 1 184 ? -5.888 13.510 7.965 1.00 92.62 184 LEU A N 1
ATOM 1363 C CA . LEU A 1 184 ? -5.508 12.983 9.282 1.00 92.62 184 LEU A CA 1
ATOM 1364 C C . LEU A 1 184 ? -6.672 13.043 10.276 1.00 92.62 184 LEU A C 1
ATOM 1366 O O . LEU A 1 184 ? -6.888 12.084 11.023 1.00 92.62 184 LEU A O 1
ATOM 1370 N N . ILE A 1 185 ? -7.422 14.147 10.290 1.00 92.56 185 ILE A N 1
ATOM 1371 C CA . ILE A 1 185 ? -8.606 14.313 11.142 1.00 92.56 185 ILE A CA 1
ATOM 1372 C C . ILE A 1 185 ? -9.674 13.290 10.753 1.00 92.56 185 ILE A C 1
ATOM 1374 O O . ILE A 1 185 ? -10.204 12.599 11.628 1.00 92.56 185 ILE A O 1
ATOM 1378 N N . ASP A 1 186 ? -9.948 13.145 9.457 1.00 92.06 186 ASP A N 1
ATOM 1379 C CA . ASP A 1 186 ? -10.914 12.177 8.937 1.00 92.06 186 ASP A CA 1
ATOM 1380 C C . ASP A 1 186 ? -10.519 10.738 9.285 1.00 92.06 186 ASP A C 1
ATOM 1382 O O . ASP A 1 186 ? -11.356 9.963 9.755 1.00 92.06 186 ASP A O 1
ATOM 1386 N N . HIS A 1 187 ? -9.246 10.377 9.094 1.00 89.12 187 HIS A N 1
ATOM 1387 C CA . HIS A 1 187 ? -8.728 9.049 9.425 1.00 89.12 187 HIS A CA 1
ATOM 1388 C C . HIS A 1 187 ? -8.865 8.760 10.921 1.00 89.12 187 HIS A C 1
ATOM 1390 O O . HIS A 1 187 ? -9.443 7.752 11.317 1.00 89.12 187 HIS A O 1
ATOM 1396 N N . THR A 1 188 ? -8.405 9.682 11.766 1.00 88.88 188 THR A N 1
ATOM 1397 C CA . THR A 1 188 ? -8.460 9.514 13.224 1.00 88.88 188 THR A CA 1
ATOM 1398 C C . THR A 1 188 ? -9.906 9.420 13.717 1.00 88.88 188 THR A C 1
ATOM 1400 O O . THR A 1 188 ? -10.215 8.618 14.594 1.00 88.88 188 THR A O 1
ATOM 1403 N N . SER A 1 189 ? -10.819 10.201 13.134 1.00 90.31 189 SER A N 1
ATOM 1404 C CA . SER A 1 189 ? -12.241 10.166 13.490 1.00 90.31 189 SER A CA 1
ATOM 1405 C C . SER A 1 189 ? -12.889 8.827 13.133 1.00 90.31 189 SER A C 1
ATOM 1407 O O . SER A 1 189 ? -13.676 8.296 13.920 1.00 90.31 189 SER A O 1
ATOM 1409 N N . LYS A 1 190 ? -12.545 8.256 11.970 1.00 87.94 190 LYS A N 1
ATOM 1410 C CA . LYS A 1 190 ? -13.009 6.922 11.561 1.00 87.94 190 LYS A CA 1
ATOM 1411 C C . LYS A 1 190 ? -12.469 5.832 12.484 1.00 87.94 190 LYS A C 1
ATOM 1413 O O . LYS A 1 190 ? -13.269 5.036 12.972 1.00 87.94 190 LYS A O 1
ATOM 1418 N N . ASP A 1 191 ? -11.175 5.861 12.798 1.00 85.81 191 ASP A N 1
ATOM 1419 C CA . ASP A 1 191 ? -10.539 4.892 13.700 1.00 85.81 191 ASP A CA 1
ATOM 1420 C C . ASP A 1 191 ? -11.161 4.922 15.101 1.00 85.81 191 ASP A C 1
ATOM 1422 O O . ASP A 1 191 ? -11.429 3.883 15.706 1.00 85.81 191 ASP A O 1
ATOM 1426 N N . VAL A 1 192 ? -11.417 6.121 15.633 1.00 88.56 192 VAL A N 1
ATOM 1427 C CA . VAL A 1 192 ? -12.075 6.287 16.935 1.00 88.56 192 VAL A CA 1
ATOM 1428 C C . VAL A 1 192 ? -13.498 5.734 16.892 1.00 88.56 192 VAL A C 1
ATOM 1430 O O . VAL A 1 192 ? -13.899 5.022 17.811 1.00 88.56 192 VAL A O 1
ATOM 1433 N N . ALA A 1 193 ? -14.256 6.014 15.828 1.00 90.06 193 ALA A N 1
ATOM 1434 C CA . ALA A 1 193 ? -15.610 5.493 15.673 1.00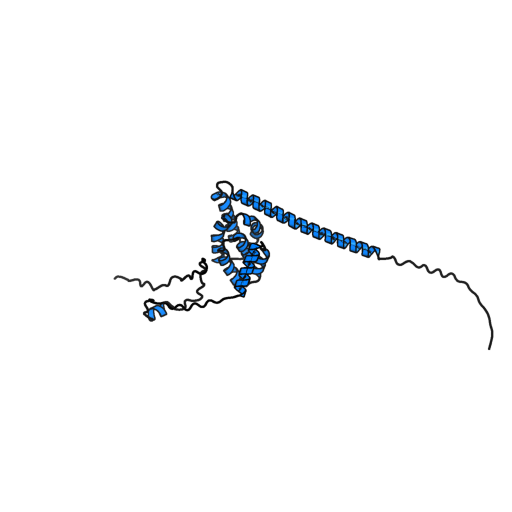 90.06 193 ALA A CA 1
ATOM 1435 C C . ALA A 1 193 ? -15.638 3.960 15.560 1.00 90.06 193 ALA A C 1
ATOM 1437 O O . ALA A 1 193 ? -16.526 3.322 16.122 1.00 90.06 193 ALA A O 1
ATOM 1438 N N . GLU A 1 194 ? -14.680 3.357 14.858 1.00 87.62 194 GLU A N 1
ATOM 1439 C CA . GLU A 1 194 ? -14.560 1.904 14.737 1.00 87.62 194 GLU A CA 1
ATOM 1440 C C . GLU A 1 194 ? -14.200 1.250 16.073 1.00 87.62 194 GLU A C 1
ATOM 1442 O O . GLU A 1 194 ? -14.929 0.372 16.538 1.00 87.62 194 GLU A O 1
ATOM 1447 N N . ARG A 1 195 ? -13.174 1.756 16.766 1.00 84.44 195 ARG A N 1
ATOM 1448 C CA . ARG A 1 195 ? -12.804 1.268 18.105 1.00 84.44 195 ARG A CA 1
ATOM 1449 C C . ARG A 1 195 ? -13.932 1.423 19.116 1.00 84.44 195 ARG A C 1
ATOM 1451 O O . ARG A 1 195 ? -14.120 0.555 19.963 1.00 84.44 195 ARG A O 1
ATOM 1458 N N . GLN A 1 196 ? -14.703 2.505 19.032 1.00 90.06 196 GLN A N 1
ATOM 1459 C CA . GLN A 1 196 ? -15.859 2.694 19.902 1.00 90.06 196 GLN A CA 1
ATOM 1460 C C . GLN A 1 196 ? -16.921 1.610 19.664 1.00 90.06 196 GLN A C 1
ATOM 1462 O O . GLN A 1 196 ? -17.426 1.036 20.627 1.00 90.06 196 GLN A O 1
ATOM 1467 N N . ARG A 1 197 ? -17.202 1.254 18.401 1.00 91.56 197 ARG A N 1
ATOM 1468 C CA . ARG A 1 197 ? -18.117 0.144 18.077 1.00 91.56 197 ARG A CA 1
ATOM 1469 C C . ARG A 1 197 ? -17.612 -1.196 18.607 1.00 91.56 197 ARG A C 1
ATOM 1471 O O . ARG A 1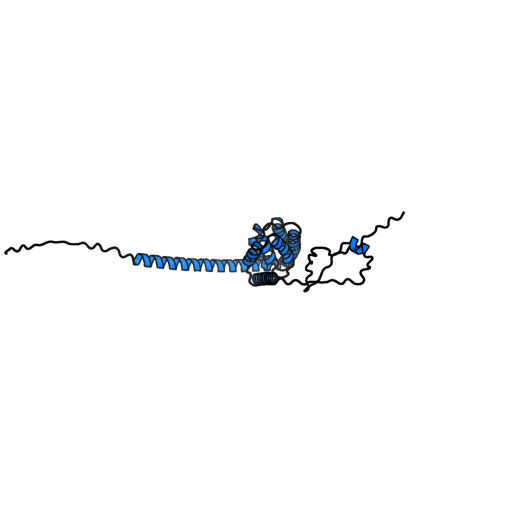 197 ? -18.414 -1.977 19.110 1.00 91.56 197 ARG A O 1
ATOM 1478 N N . GLU A 1 198 ? -16.310 -1.465 18.520 1.00 91.50 198 GLU A N 1
ATOM 1479 C CA . GLU A 1 198 ? -15.718 -2.684 19.088 1.00 91.50 198 GLU A CA 1
ATOM 1480 C C . GLU A 1 198 ? -15.875 -2.737 20.612 1.00 91.50 198 GLU A C 1
ATOM 1482 O O . GLU A 1 198 ? -16.267 -3.768 21.160 1.00 91.50 198 GLU A O 1
ATOM 1487 N N . VAL A 1 199 ? -15.625 -1.619 21.301 1.00 92.56 199 VAL A N 1
ATOM 1488 C CA . VAL A 1 199 ? -15.824 -1.507 22.753 1.00 92.56 199 VAL A CA 1
ATOM 1489 C C . VAL A 1 199 ? -17.284 -1.765 23.125 1.00 92.56 199 VAL A C 1
ATOM 1491 O O . VAL A 1 199 ? -17.545 -2.517 24.064 1.00 92.56 199 VAL A O 1
ATOM 1494 N N . ASP A 1 200 ? -18.236 -1.199 22.386 1.00 93.12 200 ASP A N 1
ATOM 1495 C CA . ASP A 1 200 ? -19.663 -1.388 22.652 1.00 93.12 200 ASP A CA 1
ATOM 1496 C C . ASP A 1 200 ? -20.118 -2.830 22.363 1.00 93.12 200 ASP A C 1
ATOM 1498 O O . ASP A 1 200 ? -20.876 -3.410 23.143 1.00 93.12 200 ASP A O 1
ATOM 1502 N N . ALA A 1 201 ? -19.585 -3.464 21.312 1.00 93.56 201 ALA A N 1
ATOM 1503 C CA . ALA A 1 201 ? -19.824 -4.878 21.024 1.00 93.56 201 ALA A CA 1
ATOM 1504 C C . ALA A 1 201 ? -19.265 -5.798 22.125 1.00 93.56 201 ALA A C 1
ATOM 1506 O O . ALA A 1 201 ? -19.919 -6.764 22.530 1.00 93.56 201 ALA A O 1
ATOM 1507 N N . LEU A 1 202 ? -18.070 -5.496 22.646 1.00 93.19 202 LEU A N 1
ATOM 1508 C CA . LEU A 1 202 ? -17.473 -6.239 23.757 1.00 93.19 202 LEU A CA 1
ATOM 1509 C C . LEU A 1 202 ? -18.247 -6.040 25.063 1.00 93.19 202 LEU A C 1
ATOM 1511 O O . LEU A 1 202 ? -18.462 -7.016 25.781 1.00 93.19 202 LEU A O 1
ATOM 1515 N N . ARG A 1 203 ? -18.712 -4.819 25.354 1.00 93.00 203 ARG A N 1
ATOM 1516 C CA . ARG A 1 203 ? -19.573 -4.531 26.514 1.00 93.00 203 ARG A CA 1
ATOM 1517 C C . ARG A 1 203 ? -20.856 -5.348 26.471 1.00 93.00 203 ARG A C 1
ATOM 1519 O O . ARG A 1 203 ? -21.141 -6.067 27.421 1.00 93.00 203 ARG A O 1
ATOM 1526 N N . LEU A 1 204 ? -21.547 -5.344 25.331 1.00 94.31 204 LEU A N 1
ATOM 1527 C CA . LEU A 1 204 ? -22.757 -6.143 25.141 1.00 94.31 204 LEU A CA 1
ATOM 1528 C C . LEU A 1 204 ? -22.498 -7.641 25.380 1.00 94.31 204 LEU A C 1
ATOM 1530 O O . LEU A 1 204 ? -23.308 -8.333 26.000 1.00 94.31 204 LEU A O 1
ATOM 1534 N N . LYS A 1 205 ? -21.349 -8.152 24.919 1.00 93.75 205 LYS A N 1
ATOM 1535 C CA . LYS A 1 205 ? -20.949 -9.548 25.135 1.00 93.75 205 LYS A CA 1
ATOM 1536 C C . LYS A 1 205 ? -20.685 -9.855 26.615 1.00 93.75 205 LYS A C 1
ATOM 1538 O O . LYS A 1 205 ? -21.082 -10.922 27.079 1.00 93.75 205 LYS A O 1
ATOM 1543 N N . ILE A 1 206 ? -20.046 -8.943 27.350 1.00 92.81 206 ILE A N 1
ATOM 1544 C CA . ILE A 1 206 ? -19.801 -9.076 28.796 1.00 92.81 206 ILE A CA 1
ATOM 1545 C C . ILE A 1 206 ? -21.120 -9.071 29.574 1.00 92.81 206 ILE A C 1
ATOM 1547 O O . ILE A 1 206 ? -21.320 -9.935 30.428 1.00 92.81 206 ILE A O 1
ATOM 1551 N N . ASP A 1 207 ? -22.032 -8.155 29.255 1.00 92.50 207 ASP A N 1
ATOM 1552 C CA . ASP A 1 207 ? -23.335 -8.058 29.919 1.00 92.50 207 ASP A CA 1
ATOM 1553 C C . ASP A 1 207 ? -24.157 -9.331 29.690 1.00 92.50 207 ASP A C 1
ATOM 1555 O O . ASP A 1 207 ? -24.686 -9.915 30.635 1.00 92.50 207 ASP A O 1
ATOM 1559 N N . THR A 1 208 ? -24.169 -9.837 28.452 1.00 91.44 208 THR A N 1
ATOM 1560 C CA . THR A 1 208 ? -24.845 -11.097 28.100 1.00 91.44 208 THR A CA 1
ATOM 1561 C C . THR A 1 208 ? -24.297 -12.281 28.903 1.00 91.44 208 THR A C 1
ATOM 1563 O O . THR A 1 208 ? -25.065 -13.096 29.412 1.00 91.44 208 THR A O 1
ATOM 1566 N N . LEU A 1 209 ? -22.971 -12.380 29.044 1.00 90.50 209 LEU A N 1
ATOM 1567 C CA . LEU A 1 209 ? -22.337 -13.447 29.825 1.00 90.50 209 LEU A CA 1
ATOM 1568 C C . LEU A 1 209 ? -22.610 -13.309 31.326 1.00 90.50 209 LEU A C 1
ATOM 1570 O O . LEU A 1 209 ? -22.762 -14.315 32.013 1.00 90.50 209 LEU A O 1
ATOM 1574 N N . THR A 1 210 ? -22.692 -12.079 31.829 1.00 89.62 210 THR A N 1
ATOM 1575 C CA . THR A 1 210 ? -22.951 -11.802 33.246 1.00 89.62 210 THR A CA 1
ATOM 1576 C C . THR A 1 210 ? -24.390 -12.157 33.619 1.00 89.62 210 THR A C 1
ATOM 1578 O O . THR A 1 210 ? -24.608 -12.785 34.652 1.00 89.62 210 THR A O 1
ATOM 1581 N N . VAL A 1 211 ? -25.362 -11.828 32.761 1.00 86.88 211 VAL A N 1
ATOM 1582 C CA . VAL A 1 211 ? -26.762 -12.255 32.924 1.00 86.88 211 VAL A CA 1
ATOM 1583 C C . VAL A 1 211 ? -26.863 -13.782 32.881 1.00 86.88 211 VAL A C 1
ATOM 1585 O O . VAL A 1 211 ? -27.462 -14.378 33.771 1.00 86.88 211 VAL A O 1
ATOM 1588 N N . ALA A 1 212 ? -26.195 -14.431 31.922 1.00 85.06 212 ALA A N 1
ATOM 1589 C CA . ALA A 1 212 ? -26.178 -15.891 31.842 1.00 85.06 212 ALA A CA 1
ATOM 1590 C C . ALA A 1 212 ? -25.562 -16.563 33.092 1.00 85.06 212 ALA A C 1
ATOM 1592 O O . ALA A 1 212 ? -26.037 -17.620 33.510 1.00 85.06 212 ALA A O 1
ATOM 1593 N N . ASP A 1 213 ? -24.532 -15.971 33.716 1.00 80.19 213 ASP A N 1
ATOM 1594 C CA . ASP A 1 213 ? -23.952 -16.499 34.966 1.00 80.19 213 ASP A CA 1
ATOM 1595 C C . ASP A 1 213 ? -24.880 -16.284 36.175 1.00 80.19 213 ASP A C 1
ATOM 1597 O O . ASP A 1 213 ? -24.977 -17.155 37.044 1.00 80.19 213 ASP A O 1
ATOM 1601 N N . GLN A 1 214 ? -25.607 -15.161 36.224 1.00 77.00 214 GLN A N 1
ATOM 1602 C CA . GLN A 1 214 ? -26.621 -14.907 37.254 1.00 77.00 214 GLN A CA 1
ATOM 1603 C C . GLN A 1 214 ? -27.786 -15.898 37.165 1.00 77.00 214 GLN A C 1
ATOM 1605 O O . GLN A 1 214 ? -28.176 -16.457 38.192 1.00 77.00 214 GLN A O 1
ATOM 1610 N N . ASP A 1 215 ? -28.280 -16.185 35.959 1.00 74.50 215 ASP A N 1
ATOM 1611 C CA . ASP A 1 215 ? -29.328 -17.189 35.742 1.00 74.50 215 ASP A CA 1
ATOM 1612 C C . ASP A 1 215 ? -28.864 -18.581 36.195 1.00 74.50 215 ASP A C 1
ATOM 1614 O O . ASP A 1 215 ? -29.603 -19.297 36.873 1.00 74.50 215 ASP A O 1
ATOM 1618 N N . ARG A 1 216 ? -27.603 -18.942 35.911 1.00 69.94 216 ARG A N 1
ATOM 1619 C CA . ARG A 1 216 ? -27.022 -20.228 36.323 1.00 69.94 216 ARG A CA 1
ATOM 1620 C C . ARG A 1 216 ? -26.946 -20.372 37.845 1.00 69.94 216 ARG A C 1
ATOM 1622 O O . ARG A 1 216 ? -27.310 -21.426 38.368 1.00 69.94 216 ARG A O 1
ATOM 1629 N N . ARG A 1 217 ? -26.517 -19.320 38.557 1.00 65.31 217 ARG A N 1
ATOM 1630 C CA . ARG A 1 217 ? -26.461 -19.298 40.033 1.00 65.31 217 ARG A CA 1
ATOM 1631 C C . ARG A 1 217 ? -27.846 -19.260 40.679 1.00 65.31 217 ARG A C 1
ATOM 1633 O O . ARG A 1 217 ? -28.023 -19.845 41.739 1.00 65.31 217 ARG A O 1
ATOM 1640 N N . GLY A 1 218 ? -28.834 -18.623 40.047 1.00 60.66 218 GLY A N 1
ATOM 1641 C CA . GLY A 1 218 ? -30.222 -18.608 40.525 1.00 60.66 218 GLY A CA 1
ATOM 1642 C C . GLY A 1 218 ? -30.906 -19.982 40.482 1.00 60.66 218 GLY A C 1
ATOM 1643 O O . GLY A 1 218 ? -31.809 -20.248 41.274 1.00 60.66 218 GLY A O 1
ATOM 1644 N N . THR A 1 219 ? -30.464 -20.877 39.591 1.00 56.50 219 THR A N 1
ATOM 1645 C CA . THR A 1 219 ? -30.966 -22.260 39.490 1.00 56.50 219 THR A CA 1
ATOM 1646 C C . THR A 1 219 ? -30.261 -23.286 40.382 1.00 56.50 219 THR A C 1
ATOM 1648 O O . THR A 1 219 ? -30.772 -24.402 40.510 1.00 56.50 219 THR A O 1
ATOM 1651 N N . GLU A 1 220 ? -29.150 -22.947 41.045 1.00 54.91 220 GLU A N 1
ATOM 1652 C CA . GLU A 1 220 ? -28.586 -23.779 42.120 1.00 54.91 220 GLU A CA 1
ATOM 1653 C C . GLU A 1 220 ? -29.464 -23.643 43.375 1.00 54.91 220 GLU A C 1
ATOM 1655 O O . GLU A 1 220 ? -29.177 -22.895 44.308 1.00 54.91 220 GLU A O 1
ATOM 1660 N N . ARG A 1 221 ? -30.590 -24.368 43.393 1.00 52.16 221 ARG A N 1
ATOM 1661 C CA . ARG A 1 221 ? -31.352 -24.599 44.623 1.00 52.16 221 ARG A CA 1
ATOM 1662 C C . ARG A 1 221 ? -30.425 -25.266 45.634 1.00 52.16 221 ARG A C 1
ATOM 1664 O O . ARG A 1 221 ? -29.931 -26.364 45.377 1.00 52.16 221 ARG A O 1
ATOM 1671 N N . GLN A 1 222 ? -30.226 -24.610 46.779 1.00 50.25 222 GLN A N 1
ATOM 1672 C CA . GLN A 1 222 ? -29.659 -25.244 47.966 1.00 50.25 222 GLN A CA 1
ATOM 1673 C C . GLN A 1 222 ? -30.382 -26.583 48.192 1.00 50.25 222 GLN A C 1
ATOM 1675 O O . GLN A 1 222 ? -31.618 -26.601 48.133 1.00 50.25 222 GLN A O 1
ATOM 1680 N N . PRO A 1 223 ? -29.657 -27.699 48.400 1.00 48.78 223 PRO A N 1
ATOM 1681 C CA . PRO A 1 223 ? -30.278 -28.942 48.826 1.00 48.78 223 PRO A CA 1
ATOM 1682 C C . PRO A 1 223 ? -31.058 -28.628 50.097 1.00 48.78 223 PRO A C 1
ATOM 1684 O O . PRO A 1 223 ? -30.466 -28.202 51.085 1.00 48.78 223 PRO A O 1
ATOM 1687 N N . ALA A 1 224 ? -32.383 -28.754 50.041 1.00 52.88 224 ALA A N 1
ATOM 1688 C CA . ALA A 1 224 ? -33.196 -28.682 51.237 1.00 52.88 224 ALA A CA 1
ATOM 1689 C C . ALA A 1 224 ? -32.678 -29.767 52.185 1.00 52.88 224 ALA A C 1
ATOM 1691 O O . ALA A 1 224 ? -32.734 -30.953 51.851 1.00 52.88 224 ALA A O 1
ATOM 1692 N N . GLU A 1 225 ? -32.120 -29.338 53.316 1.00 54.31 225 GLU A N 1
ATOM 1693 C CA . GLU A 1 225 ? -31.933 -30.164 54.500 1.00 54.31 225 GLU A CA 1
ATOM 1694 C C . GLU A 1 225 ? -33.312 -30.732 54.842 1.00 54.31 225 GLU A C 1
ATOM 1696 O O . GLU A 1 225 ? -34.193 -30.051 55.363 1.00 54.31 225 GLU A O 1
ATOM 1701 N N . MET A 1 226 ? -33.549 -31.962 54.392 1.00 49.94 226 MET A N 1
ATOM 1702 C CA . MET A 1 226 ? -34.706 -32.745 54.776 1.00 49.94 226 MET A CA 1
ATOM 1703 C C . MET A 1 226 ? -34.318 -33.392 56.102 1.00 49.94 226 MET A C 1
ATOM 1705 O O . MET A 1 226 ? -33.769 -34.493 56.124 1.00 49.94 226 MET A O 1
ATOM 1709 N N . ASP A 1 227 ? -34.519 -32.641 57.185 1.00 49.00 227 ASP A N 1
ATOM 1710 C CA . ASP A 1 227 ? -34.496 -33.160 58.547 1.00 49.00 227 ASP A CA 1
ATOM 1711 C C . ASP A 1 227 ? -35.514 -34.302 58.632 1.00 49.00 227 ASP A C 1
ATOM 1713 O O . ASP A 1 227 ? -36.729 -34.104 58.589 1.00 49.00 227 ASP A O 1
ATOM 1717 N N . GLY A 1 228 ? -34.993 -35.527 58.669 1.00 48.59 228 GLY A N 1
ATOM 1718 C CA . GLY A 1 228 ? -35.759 -36.717 58.994 1.00 48.59 228 GLY A CA 1
ATOM 1719 C C . GLY A 1 228 ? -35.987 -36.764 60.497 1.00 48.59 228 GLY A C 1
ATOM 1720 O O . GLY A 1 228 ? -35.121 -37.221 61.241 1.00 48.59 228 GLY A O 1
ATOM 1721 N N . GLU A 1 229 ? -37.153 -36.300 60.935 1.00 50.47 229 GLU A N 1
ATOM 1722 C CA . GLU A 1 229 ? -37.730 -36.674 62.224 1.00 50.47 229 GLU A CA 1
ATOM 1723 C C . GLU A 1 229 ? -38.168 -38.149 62.157 1.00 50.47 229 GLU A C 1
ATOM 1725 O O . GLU A 1 229 ? -39.175 -38.487 61.536 1.00 50.47 229 GLU A O 1
ATOM 1730 N N . GLU A 1 230 ? -37.412 -39.040 62.801 1.00 45.53 230 GLU A N 1
ATOM 1731 C CA . GLU A 1 230 ? -37.916 -40.343 63.244 1.00 45.53 230 GLU A CA 1
ATOM 1732 C C . GLU A 1 230 ? -38.234 -40.254 64.745 1.00 45.53 230 GLU A C 1
ATOM 1734 O O . GLU A 1 230 ? -37.388 -40.518 65.600 1.00 45.53 230 GLU A O 1
ATOM 1739 N N . GLU A 1 231 ? -39.474 -39.878 65.075 1.00 45.72 231 GLU A N 1
ATOM 1740 C CA . GLU A 1 231 ? -40.080 -40.211 66.368 1.00 45.72 231 GLU A CA 1
ATOM 1741 C C . GLU A 1 231 ? -40.764 -41.578 66.270 1.00 45.72 231 GLU A C 1
ATOM 1743 O O . GLU A 1 231 ? -41.605 -41.833 65.407 1.00 45.72 231 GLU A O 1
ATOM 1748 N N . GLY A 1 232 ? -40.365 -42.481 67.165 1.00 48.12 232 GLY A N 1
ATOM 1749 C CA . GLY A 1 232 ? -40.914 -43.825 67.273 1.00 48.12 232 GLY A CA 1
ATOM 1750 C C . GLY A 1 232 ? -42.175 -43.927 68.131 1.00 48.12 232 GLY A C 1
ATOM 1751 O O . GLY A 1 232 ? -42.434 -43.086 68.980 1.00 48.12 232 GLY A O 1
ATOM 1752 N N . GLN A 1 233 ? -42.904 -45.028 67.932 1.00 43.03 233 GLN A N 1
ATOM 1753 C CA . GLN A 1 233 ? -43.795 -45.770 68.851 1.00 43.03 233 GLN A CA 1
ATOM 1754 C C . GLN A 1 233 ? -44.528 -46.783 67.946 1.00 43.03 233 GLN A C 1
ATOM 1756 O O . GLN A 1 233 ? -45.083 -46.397 66.930 1.00 43.03 233 GLN A O 1
ATOM 1761 N N . GLY A 1 234 ? -44.498 -48.102 68.116 1.00 48.34 234 GLY A N 1
ATOM 1762 C CA . GLY A 1 234 ? -44.470 -48.905 69.325 1.00 48.34 234 GLY A CA 1
ATOM 1763 C C . GLY A 1 234 ? -45.815 -49.622 69.415 1.00 48.34 234 GLY A C 1
ATOM 1764 O O . GLY A 1 234 ? -46.764 -49.009 69.871 1.00 48.34 234 GLY A O 1
ATOM 1765 N N . GLU A 1 235 ? -45.908 -50.892 69.010 1.00 45.16 235 GLU A N 1
ATOM 1766 C CA . GLU A 1 235 ? -46.934 -51.794 69.548 1.00 45.16 235 GLU A CA 1
ATOM 1767 C C . GLU A 1 235 ? -46.564 -53.259 69.304 1.00 45.16 235 GLU A C 1
ATOM 1769 O O . GLU A 1 235 ? -46.322 -53.706 68.183 1.00 45.16 235 GLU A O 1
ATOM 1774 N N . ALA A 1 236 ? -46.463 -53.985 70.413 1.00 51.66 236 ALA A N 1
ATOM 1775 C CA . ALA A 1 236 ? -46.402 -55.429 70.453 1.00 51.66 236 ALA A CA 1
ATOM 1776 C C . ALA A 1 236 ? -47.813 -55.982 70.240 1.00 51.66 236 ALA A C 1
ATOM 1778 O O . ALA A 1 236 ? -48.739 -55.509 70.892 1.00 51.66 236 ALA A O 1
ATOM 1779 N N . ASP A 1 237 ? -47.957 -57.044 69.449 1.00 53.28 237 ASP A N 1
ATOM 1780 C CA . ASP A 1 237 ? -49.047 -57.983 69.683 1.00 53.28 237 ASP A CA 1
ATOM 1781 C C . ASP A 1 237 ? -48.590 -59.430 69.498 1.00 53.28 237 ASP A C 1
ATOM 1783 O O . ASP A 1 237 ? -47.722 -59.773 68.691 1.00 53.28 237 ASP A O 1
ATOM 1787 N N . GLN A 1 238 ? -49.131 -60.248 70.384 1.00 52.00 238 GLN A N 1
ATOM 1788 C CA . GLN A 1 238 ? -48.753 -61.604 70.702 1.00 52.00 238 GLN A CA 1
ATOM 1789 C C . GLN A 1 238 ? -49.434 -62.594 69.750 1.00 52.00 238 GLN A C 1
ATOM 1791 O O . GLN A 1 238 ? -50.625 -62.508 69.491 1.00 52.00 238 GLN A O 1
ATOM 1796 N N . GLY A 1 239 ? -48.723 -63.675 69.426 1.00 43.19 239 GLY A N 1
ATOM 1797 C CA . GLY A 1 239 ? -49.291 -64.995 69.690 1.00 43.19 239 GLY A CA 1
ATOM 1798 C C . GLY A 1 239 ? -49.882 -65.827 68.539 1.00 43.19 239 GLY A C 1
ATOM 1799 O O . GLY A 1 239 ? -50.871 -65.478 67.914 1.00 43.19 239 GLY A O 1
ATOM 1800 N N . ILE A 1 240 ? -49.373 -67.070 68.510 1.00 45.62 240 ILE A N 1
ATOM 1801 C CA . ILE A 1 240 ? -50.127 -68.345 68.513 1.00 45.62 240 ILE A CA 1
ATOM 1802 C C . ILE A 1 240 ? -50.317 -69.095 67.169 1.00 45.62 240 ILE A C 1
ATOM 1804 O O . ILE A 1 240 ? -51.205 -68.787 66.388 1.00 45.62 240 ILE A O 1
ATOM 1808 N N . LYS A 1 241 ? -49.587 -70.234 67.110 1.00 47.88 241 LYS A N 1
ATOM 1809 C CA . LYS A 1 241 ? -49.878 -71.580 66.530 1.00 47.88 241 LYS A CA 1
ATOM 1810 C C . LYS A 1 241 ? -50.024 -71.691 64.997 1.00 47.88 241 LYS A C 1
ATOM 1812 O O . LYS A 1 241 ? -50.554 -70.802 64.358 1.00 47.88 241 LYS A O 1
ATOM 1817 N N . ALA A 1 242 ? -49.615 -72.778 64.340 1.00 48.03 242 ALA A N 1
ATOM 1818 C CA . ALA A 1 242 ? -49.289 -74.148 64.755 1.00 48.03 242 ALA A CA 1
ATOM 1819 C C . ALA A 1 242 ? -48.130 -74.706 63.913 1.00 48.03 242 ALA A C 1
ATOM 1821 O O . ALA A 1 242 ? -47.938 -74.198 62.786 1.00 48.03 242 ALA A O 1
#

Sequence (242 aa):
MGDGGSTSASVAGFHVVLLSGALGGHICKPSISAAALEEAGACLKEVKMKTTICTFPMRALALHYLRMCVAEGCYEEISMMARSIRREVAVHMAAALSAVKRHHLALVLHWVAAIGHVCGPACDAIKFYLKDSILENIRDVPIVLPLLPSLTPAIQNAVKEALLDALFYNDSEGVLLKELVDALIDHTSKDVAERQREVDALRLKIDTLTVADQDRRGTERQPAEMDGEEEGQGEADQGIKA

Radius of gyration: 36.74 Å; chains: 1; bounding box: 98×102×114 Å

pLDDT: mean 76.39, std 19.49, range [31.75, 96.25]

Organism: NCBI:txid1169539

Foldseek 3Di:
DDDPPPPQDDDDDDFDDDPNDRPPPPPVDDPADSVNVVVVVDPCPDDDDDDDDDDDPVVVVVVVVLVVCLVVVVLVVLLVSLLVDDLVVLLVVLLVLLPDQPSSQSNNLSSQLSSQDHDDPSLVSNLVSLLVNCLNCVLCVLVNVVSLVSHDPSNSVSNVVSNCCNQPVVCPPCPSVVSNVVSNVVVVVVVVVVVVVVVVVVVVVVVVVVVVVVVVVVPPDDPPPPPDDDDDDDDDDDYDDD